Protein AF-V9LAC6-F1 (afdb_monomer)

Mean predicted aligned error: 18.13 Å

Organism: Callorhinchus milii (NCBI:txid7868)

pLDDT: mean 82.42, std 23.26, range [22.7, 98.56]

Secondary structure (DSSP, 8-state):
--TTS-SS---GGGEEEEEEETTEEEEEESSTTSPPEEEE-S-HHHHHHHHHHHHHHHHHHHHHTSPPPHHHHHHHHHHHHHHHHHHHHHHHHHHHHHHHHHHHHHHHHHHHHHHHHHHHHHHHHHHHHHHHHHHHHHHHHHHHHHHHHHHHHHHHHHHHHHHHHHHHHHHHHHHHHHHHHHHHHHHHHHHHHHHHHHHHHHHHHHHHHHHHHHHHHHHHHHHHHHHHHTTS------------------------------------S---------

Structure (mmCIF, N/CA/C/O backbone):
data_AF-V9LAC6-F1
#
_entry.id   AF-V9LAC6-F1
#
loop_
_atom_site.group_PDB
_atom_site.id
_atom_site.type_symbol
_atom_site.label_atom_id
_atom_site.label_alt_id
_atom_site.label_comp_id
_atom_site.label_asym_id
_atom_site.label_entity_id
_atom_site.label_seq_id
_atom_site.pdbx_PDB_ins_code
_atom_site.Cartn_x
_atom_site.Cartn_y
_atom_site.Cartn_z
_atom_site.occupancy
_atom_site.B_iso_or_equiv
_atom_site.auth_seq_id
_atom_site.auth_comp_id
_atom_site.auth_asym_id
_atom_site.auth_atom_id
_atom_site.pdbx_PDB_model_num
ATOM 1 N N . SER A 1 1 ? 17.918 30.229 -54.267 1.00 52.31 1 SER A N 1
ATOM 2 C CA . SER A 1 1 ? 16.818 29.351 -53.822 1.00 52.31 1 SER A CA 1
ATOM 3 C C . SER A 1 1 ? 16.357 28.484 -54.984 1.00 52.31 1 SER A C 1
ATOM 5 O O . SER A 1 1 ? 15.373 28.805 -55.633 1.00 52.31 1 SER A O 1
ATOM 7 N N . SER A 1 2 ? 17.123 27.444 -55.320 1.00 57.81 2 SER A N 1
ATOM 8 C CA . SER A 1 2 ? 16.827 26.534 -56.445 1.00 57.81 2 SER A CA 1
ATOM 9 C C . SER A 1 2 ? 17.692 25.257 -56.414 1.00 57.81 2 SER A C 1
ATOM 11 O O . SER A 1 2 ? 17.793 24.566 -57.420 1.00 57.81 2 SER A O 1
ATOM 13 N N . ASP A 1 3 ? 18.298 24.922 -55.265 1.00 62.94 3 ASP A N 1
ATOM 14 C CA . ASP A 1 3 ? 19.216 23.773 -55.109 1.00 62.94 3 ASP A CA 1
ATOM 15 C C . ASP A 1 3 ? 18.509 22.440 -54.801 1.00 62.94 3 ASP A C 1
ATOM 17 O O . ASP A 1 3 ? 19.157 21.405 -54.688 1.00 62.94 3 ASP A O 1
ATOM 21 N N . LEU A 1 4 ? 17.180 22.437 -54.653 1.00 81.19 4 LEU A N 1
ATOM 22 C CA . LEU A 1 4 ? 16.426 21.235 -54.271 1.00 81.19 4 LEU A CA 1
ATOM 23 C C . LEU A 1 4 ? 16.085 20.324 -55.459 1.00 81.19 4 LEU A C 1
ATOM 25 O O . LEU A 1 4 ? 15.787 19.150 -55.256 1.00 81.19 4 LEU A O 1
ATOM 29 N N . THR A 1 5 ? 16.130 20.835 -56.694 1.00 82.31 5 THR A N 1
ATOM 30 C CA . THR A 1 5 ? 15.807 20.051 -57.894 1.00 82.31 5 THR A CA 1
ATOM 31 C C . THR A 1 5 ? 16.929 20.179 -58.922 1.00 82.31 5 THR A C 1
ATOM 33 O O . THR A 1 5 ? 17.092 21.251 -59.515 1.00 82.31 5 THR A O 1
ATOM 36 N N . PRO A 1 6 ? 17.718 19.114 -59.155 1.00 88.38 6 PRO A N 1
ATOM 37 C CA . PRO A 1 6 ? 18.757 19.154 -60.171 1.00 88.38 6 PRO A CA 1
ATOM 38 C C . PRO A 1 6 ? 18.117 19.279 -61.557 1.00 88.38 6 PRO A C 1
ATOM 40 O O . PRO A 1 6 ? 17.214 18.525 -61.906 1.00 88.38 6 PRO A O 1
ATOM 43 N N . LYS A 1 7 ? 18.600 20.231 -62.362 1.00 86.50 7 LYS A N 1
ATOM 44 C CA . LYS A 1 7 ? 18.137 20.424 -63.749 1.00 86.50 7 LYS A CA 1
ATOM 45 C C . LYS A 1 7 ? 18.664 19.348 -64.703 1.00 86.50 7 LYS A C 1
ATOM 47 O O . LYS A 1 7 ? 18.038 19.070 -65.716 1.00 86.50 7 LYS A O 1
ATOM 52 N N . ILE A 1 8 ? 19.835 18.789 -64.395 1.00 87.06 8 ILE A N 1
ATOM 53 C CA . ILE A 1 8 ? 20.517 17.750 -65.171 1.00 87.06 8 ILE A CA 1
ATOM 54 C C . ILE A 1 8 ? 21.137 16.771 -64.168 1.00 87.06 8 ILE A C 1
ATOM 56 O O . ILE A 1 8 ? 21.767 17.200 -63.199 1.00 87.06 8 ILE A O 1
ATOM 60 N N . SER A 1 9 ? 20.966 15.468 -64.390 1.00 90.25 9 SER A N 1
ATOM 61 C CA . SER A 1 9 ? 21.517 14.406 -63.542 1.00 90.25 9 SER A CA 1
ATOM 6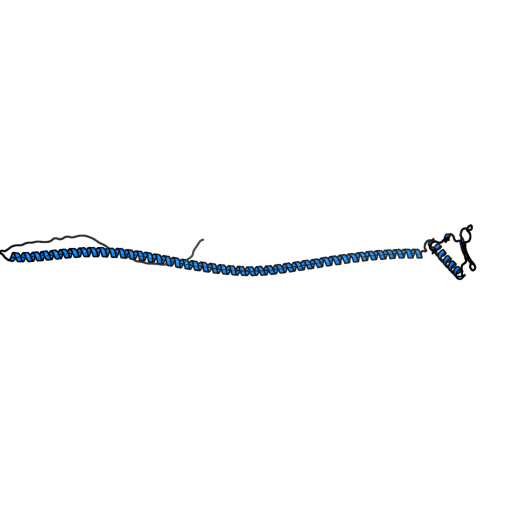2 C C . SER A 1 9 ? 22.109 13.289 -64.391 1.00 90.25 9 SER A C 1
ATOM 64 O O . SER A 1 9 ? 21.500 12.893 -65.380 1.00 90.25 9 SER A O 1
ATOM 66 N N . PHE A 1 10 ? 23.248 12.744 -63.965 1.00 91.62 10 PHE A N 1
ATOM 67 C CA . PHE A 1 10 ? 23.913 11.625 -64.633 1.00 91.62 10 PHE A CA 1
ATOM 68 C C . PHE A 1 10 ? 23.959 10.410 -63.694 1.00 91.62 10 PHE A C 1
ATOM 70 O O . PHE A 1 10 ? 24.706 10.432 -62.711 1.00 91.62 10 PHE A O 1
ATOM 77 N N . PRO A 1 11 ? 23.167 9.355 -63.950 1.00 93.88 11 PRO A N 1
ATOM 78 C CA . PRO A 1 11 ? 23.258 8.101 -63.213 1.00 93.88 11 PRO A CA 1
ATOM 79 C C . PRO A 1 11 ? 24.642 7.458 -63.366 1.00 93.88 11 PRO A C 1
ATOM 81 O O . PRO A 1 11 ? 25.204 7.410 -64.456 1.00 93.88 11 PRO A O 1
ATOM 84 N N . TRP A 1 12 ? 25.199 6.902 -62.285 1.00 95.25 12 TRP A N 1
ATOM 85 C CA . TRP A 1 12 ? 26.546 6.309 -62.308 1.00 95.25 12 TRP A CA 1
ATOM 86 C C . TRP A 1 12 ? 26.706 5.139 -63.291 1.00 95.25 12 TRP A C 1
ATOM 88 O O . TRP A 1 12 ? 27.815 4.890 -63.752 1.00 95.25 12 TRP A O 1
ATOM 98 N N . ASN A 1 13 ? 25.624 4.425 -63.613 1.00 93.25 13 ASN A N 1
ATOM 99 C CA . ASN A 1 13 ? 25.602 3.356 -64.617 1.00 93.25 13 ASN A CA 1
ATOM 100 C C . ASN A 1 13 ? 25.624 3.875 -66.067 1.00 93.25 13 ASN A C 1
ATOM 102 O O . ASN A 1 13 ? 25.848 3.087 -66.979 1.00 93.25 13 ASN A O 1
ATOM 106 N N . GLU A 1 14 ? 25.397 5.170 -66.283 1.00 93.88 14 GLU A N 1
ATOM 107 C CA . GLU A 1 14 ? 25.351 5.809 -67.605 1.00 93.88 14 GLU A CA 1
ATOM 108 C C . GLU A 1 14 ? 26.615 6.613 -67.918 1.00 93.88 14 GLU A C 1
ATOM 110 O O . GLU A 1 14 ? 26.719 7.210 -68.985 1.00 93.88 14 GLU A O 1
ATOM 115 N N . ILE A 1 15 ? 27.600 6.632 -67.019 1.00 94.88 15 ILE A N 1
ATOM 116 C CA . ILE A 1 15 ? 28.847 7.377 -67.193 1.00 94.88 15 ILE A CA 1
ATOM 117 C C . ILE A 1 15 ? 29.968 6.407 -67.571 1.00 94.88 15 ILE A C 1
ATOM 119 O O . ILE A 1 15 ? 30.250 5.452 -66.853 1.00 94.88 15 ILE A O 1
ATOM 123 N N . ARG A 1 16 ? 30.647 6.674 -68.691 1.00 94.56 16 ARG A N 1
ATOM 124 C CA . ARG A 1 16 ? 31.816 5.909 -69.152 1.00 94.56 16 ARG A CA 1
ATOM 125 C C . ARG A 1 16 ? 33.101 6.371 -68.492 1.00 94.56 16 ARG A C 1
ATOM 127 O O . ARG A 1 16 ? 33.935 5.555 -68.121 1.00 94.56 16 ARG A O 1
ATOM 134 N N . ASN A 1 17 ? 33.313 7.684 -68.476 1.00 94.94 17 ASN A N 1
ATOM 135 C CA . ASN A 1 17 ? 34.551 8.285 -68.006 1.00 94.94 17 ASN A CA 1
ATOM 136 C C . ASN A 1 17 ? 34.306 9.718 -67.533 1.00 94.94 17 ASN A C 1
ATOM 138 O O . ASN A 1 17 ? 33.507 10.443 -68.124 1.00 94.94 17 ASN A O 1
ATOM 142 N N . ILE A 1 18 ? 35.044 10.132 -66.510 1.00 96.06 18 ILE A N 1
ATOM 143 C CA . ILE A 1 18 ? 35.050 11.495 -65.994 1.00 96.06 18 ILE A CA 1
ATOM 144 C C . ILE A 1 18 ? 36.498 11.975 -65.971 1.00 96.06 18 ILE A C 1
ATOM 146 O O . ILE A 1 18 ? 37.375 11.304 -65.435 1.00 96.06 18 ILE A O 1
ATOM 150 N N . SER A 1 19 ? 36.755 13.137 -66.561 1.00 95.56 19 SER A N 1
ATOM 151 C CA . SER A 1 19 ? 38.104 13.693 -66.698 1.00 95.56 19 SER A CA 1
ATOM 152 C C . SER A 1 19 ? 38.062 15.215 -66.709 1.00 95.56 19 SER A C 1
ATOM 154 O O . SER A 1 19 ? 37.026 15.791 -67.024 1.00 95.56 19 SER A O 1
ATOM 156 N N . TYR A 1 20 ? 39.184 15.874 -66.442 1.00 95.81 20 TYR A N 1
ATOM 157 C CA . TYR A 1 20 ? 39.301 17.323 -66.595 1.00 95.81 20 TYR A CA 1
ATOM 158 C C . TYR A 1 20 ? 40.642 17.705 -67.223 1.00 95.81 20 TYR A C 1
ATOM 160 O O . TYR A 1 20 ? 41.617 16.963 -67.106 1.00 95.81 20 TYR A O 1
ATOM 168 N N . SER A 1 21 ? 40.682 18.869 -67.866 1.00 93.12 21 SER A N 1
ATOM 169 C CA . SER A 1 21 ? 41.884 19.496 -68.414 1.00 93.12 21 SER A CA 1
ATOM 170 C C . SER A 1 21 ? 41.854 20.983 -68.077 1.00 93.12 21 SER A C 1
ATOM 172 O O . SER A 1 21 ? 40.932 21.693 -68.473 1.00 93.12 21 SER A O 1
ATOM 174 N N .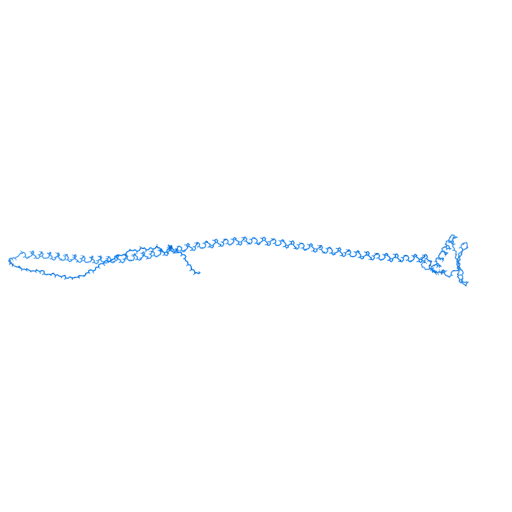 ASP A 1 22 ? 42.849 21.447 -67.319 1.00 89.06 22 ASP A N 1
ATOM 175 C CA . ASP A 1 22 ? 42.879 22.796 -66.742 1.00 89.06 22 ASP A CA 1
ATOM 176 C C . ASP A 1 22 ? 41.559 23.142 -66.008 1.00 89.06 22 ASP A C 1
ATOM 178 O O . ASP A 1 22 ? 41.223 22.520 -64.988 1.00 89.06 22 ASP A O 1
ATOM 182 N N . LYS A 1 23 ? 40.779 24.099 -66.522 1.00 90.94 23 LYS A N 1
ATOM 183 C CA . LYS A 1 23 ? 39.497 24.515 -65.938 1.00 90.94 23 LYS A CA 1
ATOM 184 C C . LYS A 1 23 ? 38.295 23.737 -66.471 1.00 90.94 23 LYS A C 1
ATOM 186 O O . LYS A 1 23 ? 37.271 23.736 -65.790 1.00 90.94 23 LYS A O 1
ATOM 191 N N . GLU A 1 24 ? 38.417 23.039 -67.598 1.00 93.50 24 GLU A N 1
ATOM 192 C CA . GLU A 1 24 ? 37.319 22.293 -68.224 1.00 93.50 24 GLU A CA 1
ATOM 193 C C . GLU A 1 24 ? 37.191 20.885 -67.627 1.00 93.50 24 GLU A C 1
ATOM 195 O O . GLU A 1 24 ? 38.147 20.111 -67.596 1.00 93.50 24 GLU A O 1
ATOM 200 N N . PHE A 1 25 ? 35.993 20.538 -67.170 1.00 95.69 25 PHE A N 1
ATOM 201 C CA . PHE A 1 25 ? 35.617 19.227 -66.654 1.00 95.69 25 PHE A CA 1
ATOM 202 C C . PHE A 1 25 ? 34.644 18.560 -67.627 1.00 95.69 25 PHE A C 1
ATOM 204 O O . PHE A 1 25 ? 33.708 19.195 -68.106 1.00 95.69 25 PHE A O 1
ATOM 211 N N . ALA A 1 26 ? 34.849 17.278 -67.913 1.00 95.56 26 ALA A N 1
ATOM 212 C CA . ALA A 1 26 ? 34.097 16.526 -68.906 1.00 95.56 26 ALA A CA 1
ATOM 213 C C . ALA A 1 26 ? 33.551 15.215 -68.322 1.00 95.56 26 ALA A C 1
ATOM 215 O O . ALA A 1 26 ? 34.298 14.408 -67.762 1.00 95.56 26 ALA A O 1
ATOM 216 N N . ILE A 1 27 ? 32.254 14.983 -68.519 1.00 96.50 27 ILE A N 1
ATOM 217 C CA . ILE A 1 27 ? 31.543 13.744 -68.196 1.00 96.50 27 ILE A CA 1
ATOM 218 C C . ILE A 1 27 ? 31.168 13.078 -69.519 1.00 96.50 27 ILE A C 1
ATOM 220 O O . ILE A 1 27 ? 30.356 13.591 -70.289 1.00 96.50 27 ILE A O 1
ATOM 224 N N . LYS A 1 28 ? 31.793 11.935 -69.800 1.00 95.25 28 LYS A N 1
ATOM 225 C CA . LYS A 1 28 ? 31.537 11.152 -71.010 1.00 95.25 28 LYS A CA 1
ATOM 226 C C . LYS A 1 28 ? 30.476 10.090 -70.709 1.00 95.25 28 LYS A C 1
ATOM 228 O O . LYS A 1 28 ? 30.741 9.229 -69.861 1.00 95.25 28 LYS A O 1
ATOM 233 N N . PRO A 1 29 ? 29.321 10.107 -71.389 1.00 94.56 29 PRO A N 1
ATOM 234 C CA . PRO A 1 29 ? 28.299 9.083 -71.217 1.00 94.56 29 PRO A CA 1
ATOM 235 C C . PRO A 1 29 ? 28.758 7.715 -71.743 1.00 94.56 29 PRO A C 1
ATOM 237 O O . PRO A 1 29 ? 29.716 7.585 -72.516 1.00 94.56 29 PRO A O 1
ATOM 240 N N . LEU A 1 30 ? 28.083 6.665 -71.280 1.00 93.25 30 LEU A N 1
ATOM 241 C CA . LEU A 1 30 ? 28.290 5.288 -71.708 1.00 93.25 30 LEU A CA 1
ATOM 242 C C . LEU A 1 30 ? 27.836 5.085 -73.146 1.00 93.25 30 LEU A C 1
ATOM 244 O O . LEU A 1 30 ? 28.570 4.461 -73.912 1.00 93.25 30 LEU A O 1
ATOM 248 N N . ASP A 1 31 ? 26.702 5.655 -73.544 1.00 92.38 31 ASP A N 1
ATOM 249 C CA . ASP A 1 31 ? 26.311 5.678 -74.949 1.00 92.38 31 ASP A CA 1
ATOM 250 C C . ASP A 1 31 ? 27.231 6.621 -75.740 1.00 92.38 31 ASP A C 1
ATOM 252 O O . ASP A 1 31 ? 27.418 7.781 -75.385 1.00 92.38 31 ASP A O 1
ATOM 256 N N . LYS A 1 32 ? 27.817 6.106 -76.826 1.00 88.62 32 LYS A N 1
ATOM 257 C CA . LYS A 1 32 ? 28.705 6.877 -77.707 1.00 88.62 32 LYS A CA 1
ATOM 258 C C . LYS A 1 32 ? 27.941 7.886 -78.569 1.00 88.62 32 LYS A C 1
ATOM 260 O O . LYS A 1 32 ? 28.579 8.766 -79.135 1.00 88.62 32 LYS A O 1
ATOM 265 N N . LYS A 1 33 ? 26.620 7.725 -78.712 1.00 90.75 33 LYS A N 1
ATOM 266 C CA . LYS A 1 33 ? 25.756 8.655 -79.454 1.00 90.75 33 LYS A CA 1
ATOM 267 C C . LYS A 1 33 ? 25.400 9.898 -78.638 1.00 90.75 33 LYS A C 1
ATOM 269 O O . LYS A 1 33 ? 25.063 10.919 -79.225 1.00 90.75 33 LYS A O 1
ATOM 274 N N . THR A 1 34 ? 25.483 9.814 -77.311 1.00 89.94 34 THR A N 1
ATOM 275 C CA . THR A 1 34 ? 25.181 10.928 -76.412 1.00 89.94 34 THR A CA 1
ATOM 276 C C . THR A 1 34 ? 26.370 11.882 -76.326 1.00 89.94 34 THR A C 1
ATOM 278 O O . THR A 1 34 ? 27.521 11.460 -76.187 1.00 89.94 34 THR A O 1
ATOM 281 N N . GLU A 1 35 ? 26.091 13.182 -76.398 1.00 91.06 35 GLU A N 1
ATOM 282 C CA . GLU A 1 35 ? 27.116 14.222 -76.347 1.00 91.06 35 GLU A CA 1
ATOM 283 C C . GLU A 1 35 ? 27.863 14.252 -75.004 1.00 91.06 35 GLU A C 1
ATOM 285 O O . GLU A 1 35 ? 27.323 13.941 -73.940 1.00 91.06 35 GLU A O 1
ATOM 290 N N . VAL A 1 36 ? 29.141 14.644 -75.052 1.00 93.00 36 VAL A N 1
ATOM 291 C CA . VAL A 1 36 ? 29.972 14.795 -73.851 1.00 93.00 36 VAL A CA 1
ATOM 292 C C . VAL A 1 36 ? 29.556 16.059 -73.111 1.00 93.00 36 VAL A C 1
ATOM 294 O O . VAL A 1 36 ? 29.701 17.162 -73.636 1.00 93.00 36 VAL A O 1
ATOM 297 N N . PHE A 1 37 ? 29.118 15.914 -71.862 1.00 94.44 37 PHE A N 1
ATOM 298 C CA . PHE A 1 37 ? 28.781 17.058 -71.025 1.00 94.44 37 PHE A CA 1
ATOM 299 C C . PHE A 1 37 ? 30.053 17.714 -70.489 1.00 94.44 37 PHE A C 1
ATOM 30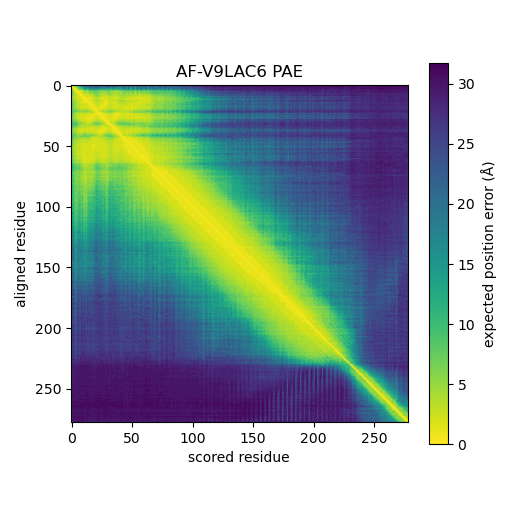1 O O . PHE A 1 37 ? 30.891 17.046 -69.876 1.00 94.44 37 PHE A O 1
ATOM 308 N N . LYS A 1 38 ? 30.198 19.022 -70.705 1.00 94.62 38 LYS A N 1
ATOM 309 C CA . LYS A 1 38 ? 31.367 19.799 -70.287 1.00 94.62 38 LYS A CA 1
ATOM 310 C C . LYS A 1 38 ? 30.952 21.007 -69.460 1.00 94.62 38 LYS A C 1
ATOM 312 O O . LYS A 1 38 ? 29.982 21.681 -69.792 1.00 94.62 38 LYS A O 1
ATOM 317 N N . PHE A 1 39 ? 31.710 21.307 -68.413 1.00 94.56 39 PHE A N 1
ATOM 318 C CA . PHE A 1 39 ? 31.546 22.526 -67.625 1.00 94.56 39 PHE A CA 1
ATOM 319 C C . PHE A 1 39 ? 32.899 23.045 -67.143 1.00 94.56 39 PHE A C 1
ATOM 321 O O . PHE A 1 39 ? 33.846 22.280 -66.988 1.00 94.56 39 PHE A O 1
ATOM 328 N N . ASN A 1 40 ? 32.989 24.347 -66.874 1.00 93.81 40 ASN A N 1
ATOM 329 C CA . ASN A 1 40 ? 34.214 24.965 -66.378 1.00 93.81 40 ASN A CA 1
ATOM 330 C C . ASN A 1 40 ? 34.128 25.217 -64.874 1.00 93.81 40 ASN A C 1
ATOM 332 O O . ASN A 1 40 ? 33.143 25.761 -64.379 1.00 93.81 40 ASN A O 1
ATOM 336 N N . SER A 1 41 ? 35.192 24.875 -64.155 1.00 90.88 41 SER A N 1
ATOM 337 C CA . SER A 1 41 ? 35.358 25.232 -62.747 1.00 90.88 41 SER A CA 1
ATOM 338 C C . SER A 1 41 ? 36.225 26.477 -62.592 1.00 90.88 41 SER A C 1
ATOM 340 O O . SER A 1 41 ? 37.108 26.763 -63.399 1.00 90.88 41 SER A O 1
ATOM 342 N N . SER A 1 42 ? 36.030 27.201 -61.490 1.00 88.88 42 SER A N 1
ATOM 343 C CA . SER A 1 42 ? 36.789 28.422 -61.192 1.00 88.88 42 SER A CA 1
ATOM 344 C C . SER A 1 42 ? 38.269 28.165 -60.873 1.00 88.88 42 SER A C 1
ATOM 346 O O . SER A 1 42 ? 39.112 29.029 -61.117 1.00 88.88 42 SER A O 1
ATOM 348 N N . LYS A 1 43 ? 38.602 26.990 -60.317 1.00 90.44 43 LYS A N 1
ATOM 349 C CA . LYS A 1 43 ? 39.957 26.619 -59.873 1.00 90.44 43 LYS A CA 1
ATOM 350 C C . LYS A 1 43 ? 40.255 25.147 -60.167 1.00 90.44 43 LYS A C 1
ATOM 352 O O . LYS A 1 43 ? 39.426 24.284 -59.889 1.00 90.44 43 LYS A O 1
ATOM 357 N N . LEU A 1 44 ? 41.491 24.843 -60.569 1.00 90.38 44 LEU A N 1
ATOM 358 C CA . LEU A 1 44 ? 41.972 23.472 -60.810 1.00 90.38 44 LEU A CA 1
ATOM 359 C C . LEU A 1 44 ? 41.789 22.539 -59.595 1.00 90.38 44 LEU A C 1
ATOM 361 O O . LEU A 1 44 ? 41.411 21.378 -59.736 1.00 90.38 44 LEU A O 1
ATOM 365 N N . ARG A 1 45 ? 41.999 23.057 -58.375 1.00 92.69 45 ARG A N 1
ATOM 366 C CA . ARG A 1 45 ? 41.814 22.295 -57.124 1.00 92.69 45 ARG A CA 1
ATOM 367 C C . ARG A 1 45 ? 40.384 21.767 -56.963 1.00 92.69 45 ARG A C 1
ATOM 369 O O . ARG A 1 45 ? 40.200 20.696 -56.394 1.00 92.69 45 ARG A O 1
ATOM 376 N N . VAL A 1 46 ? 39.390 22.502 -57.467 1.00 94.69 46 VAL A N 1
ATOM 377 C CA . VAL A 1 46 ? 37.979 22.094 -57.418 1.00 94.69 46 VAL A CA 1
ATOM 378 C C . VAL A 1 46 ? 37.742 20.915 -58.359 1.00 94.69 46 VAL A C 1
ATOM 380 O O . VAL A 1 46 ? 37.182 19.917 -57.924 1.00 94.69 46 VAL A O 1
ATOM 383 N N . ASN A 1 47 ? 38.268 20.961 -59.587 1.00 94.06 47 ASN A N 1
ATOM 384 C CA . ASN A 1 47 ? 38.202 19.834 -60.525 1.00 94.06 47 ASN A CA 1
ATOM 385 C C . ASN A 1 47 ? 38.836 18.560 -59.946 1.00 94.06 47 ASN A C 1
ATOM 387 O O . ASN A 1 47 ? 38.239 17.486 -60.014 1.00 94.06 47 ASN A O 1
ATOM 391 N N . LYS A 1 48 ? 40.001 18.684 -59.294 1.00 94.62 48 LYS A N 1
ATOM 392 C CA . LYS A 1 48 ? 40.645 17.554 -58.608 1.00 94.62 48 LYS A CA 1
ATOM 393 C C . LYS A 1 48 ? 39.749 16.957 -57.517 1.00 94.62 48 LYS A C 1
ATOM 395 O O . LYS A 1 48 ? 39.622 15.739 -57.445 1.00 94.62 48 LYS A O 1
ATOM 400 N N . LEU A 1 49 ? 39.116 17.794 -56.691 1.00 95.62 49 LEU A N 1
ATOM 401 C CA . LEU A 1 49 ? 38.207 17.342 -55.632 1.00 95.62 49 LEU A CA 1
ATOM 402 C C . LEU A 1 49 ? 36.952 16.663 -56.198 1.00 95.62 49 LEU A C 1
ATOM 404 O O . LEU A 1 49 ? 36.607 15.573 -55.746 1.00 95.62 49 LEU A O 1
ATOM 408 N N . ILE A 1 50 ? 36.302 17.274 -57.197 1.00 95.50 50 ILE A N 1
ATOM 409 C CA . ILE A 1 50 ? 35.120 16.704 -57.859 1.00 95.50 50 ILE A CA 1
ATOM 410 C C . ILE A 1 50 ? 35.464 15.323 -58.420 1.00 95.50 50 ILE A C 1
ATOM 412 O O . ILE A 1 50 ? 34.753 14.364 -58.139 1.00 95.50 50 ILE A O 1
ATOM 416 N N . LEU A 1 51 ? 36.592 15.188 -59.129 1.00 95.69 51 LEU A N 1
ATOM 417 C CA . LEU A 1 51 ? 37.017 13.903 -59.683 1.00 95.69 51 LEU A CA 1
ATOM 418 C C . LEU A 1 51 ? 37.227 12.838 -58.594 1.00 95.69 51 LEU A C 1
ATOM 420 O O . LEU A 1 51 ? 36.752 11.717 -58.750 1.00 95.69 51 LEU A O 1
ATOM 424 N N . GLN A 1 52 ? 37.897 13.172 -57.486 1.00 96.94 52 GLN A N 1
ATOM 425 C CA . GLN A 1 52 ? 38.114 12.228 -56.379 1.00 96.94 52 GLN A CA 1
ATOM 426 C C . GLN A 1 52 ? 36.797 11.764 -55.744 1.00 96.94 52 GLN A C 1
ATOM 428 O O . GLN A 1 52 ? 36.619 10.572 -55.492 1.00 96.94 52 GLN A O 1
ATOM 433 N N . LEU A 1 53 ? 35.845 12.681 -55.544 1.00 97.19 53 LEU A N 1
ATOM 434 C CA . LEU A 1 53 ? 34.510 12.332 -55.060 1.00 97.19 53 LEU A CA 1
ATOM 435 C C . LEU A 1 53 ? 33.762 11.455 -56.065 1.00 97.19 53 LEU A C 1
ATOM 437 O O . LEU A 1 53 ? 33.127 10.489 -55.648 1.00 97.19 53 LEU A O 1
ATOM 441 N N . CYS A 1 54 ? 33.845 11.746 -57.366 1.00 96.56 54 CYS A N 1
ATOM 442 C CA . CYS A 1 54 ? 33.231 10.920 -58.402 1.00 96.56 54 CYS A CA 1
ATOM 443 C C . CYS A 1 54 ? 33.801 9.498 -58.406 1.00 96.56 54 CYS A C 1
ATOM 445 O O . CYS A 1 54 ? 33.029 8.546 -58.452 1.00 96.56 54 CYS A O 1
ATOM 447 N N . ILE A 1 55 ? 35.125 9.346 -58.298 1.00 95.81 55 ILE A N 1
ATOM 448 C CA . ILE A 1 55 ? 35.786 8.034 -58.232 1.00 95.81 55 ILE A CA 1
ATOM 449 C C . ILE A 1 55 ? 35.318 7.260 -56.993 1.00 95.81 55 ILE A C 1
ATOM 451 O O . ILE A 1 55 ? 34.848 6.131 -57.123 1.00 95.81 55 ILE A O 1
ATOM 455 N N . GLY A 1 56 ? 35.384 7.868 -55.804 1.00 97.00 56 GLY A N 1
ATOM 456 C CA . GLY A 1 56 ? 34.982 7.207 -54.558 1.00 97.00 56 GLY A CA 1
ATOM 457 C C . GLY A 1 56 ? 33.493 6.844 -54.521 1.00 97.00 56 GLY A C 1
ATOM 458 O O . GLY A 1 56 ? 33.129 5.738 -54.122 1.00 97.00 56 GLY A O 1
ATOM 459 N N . ASN A 1 57 ? 32.618 7.741 -54.985 1.00 97.12 57 ASN A N 1
ATOM 460 C CA . ASN A 1 57 ? 31.181 7.467 -55.056 1.00 97.12 57 ASN A CA 1
ATOM 461 C C . ASN A 1 57 ? 30.847 6.403 -56.103 1.00 97.12 57 ASN A C 1
ATOM 463 O O . ASN A 1 57 ? 30.007 5.547 -55.827 1.00 97.12 57 ASN A O 1
ATOM 467 N N . HIS A 1 58 ? 31.493 6.427 -57.273 1.00 95.69 58 HIS A N 1
ATOM 468 C CA . HIS A 1 58 ? 31.299 5.399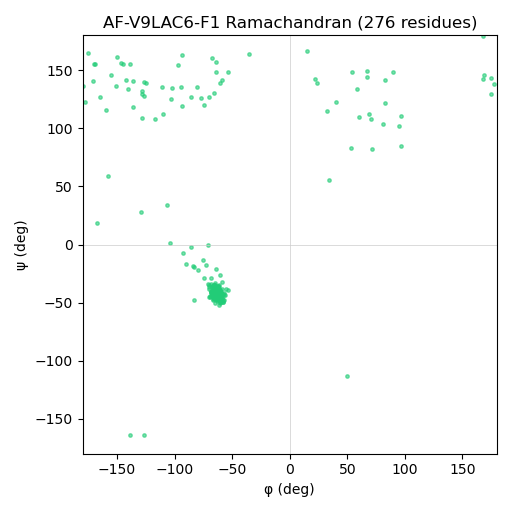 -58.291 1.00 95.69 58 HIS A CA 1
ATOM 469 C C . HIS A 1 58 ? 31.754 4.024 -57.784 1.00 95.69 58 HIS A C 1
ATOM 471 O O . HIS A 1 58 ? 31.016 3.054 -57.938 1.00 95.69 58 HIS A O 1
ATOM 477 N N . ASP A 1 59 ? 32.900 3.929 -57.102 1.00 95.50 59 ASP A N 1
ATOM 478 C CA . ASP A 1 59 ? 33.362 2.667 -56.508 1.00 95.50 59 ASP A CA 1
ATOM 479 C C . ASP A 1 59 ? 32.365 2.138 -55.460 1.00 95.50 59 ASP A C 1
ATOM 481 O O . ASP A 1 59 ? 31.919 0.993 -55.538 1.00 95.50 59 ASP A O 1
ATOM 485 N N . LEU A 1 60 ? 31.892 2.988 -54.539 1.00 95.94 60 LEU A N 1
ATOM 486 C CA . LEU A 1 60 ? 30.843 2.607 -53.582 1.00 95.94 60 LEU A CA 1
ATOM 487 C C . LEU A 1 60 ? 29.530 2.200 -54.269 1.00 95.94 60 LEU A C 1
ATOM 489 O O . LEU A 1 60 ? 28.884 1.241 -53.842 1.00 95.94 60 LEU A O 1
ATOM 493 N N . PHE A 1 61 ? 29.125 2.902 -55.330 1.00 95.75 61 PHE A N 1
ATOM 494 C CA . PHE A 1 61 ? 27.946 2.565 -56.128 1.00 95.75 61 PHE A CA 1
ATOM 495 C C . PHE A 1 61 ? 28.077 1.180 -56.770 1.00 95.75 61 PHE A C 1
ATOM 497 O O . PHE A 1 61 ? 27.128 0.392 -56.715 1.00 95.75 61 PHE A O 1
ATOM 504 N N . MET A 1 62 ? 29.250 0.868 -57.328 1.00 94.38 62 MET A N 1
ATOM 505 C CA . MET A 1 62 ? 29.538 -0.434 -57.925 1.00 94.38 62 MET A CA 1
ATOM 506 C C . MET A 1 62 ? 29.597 -1.536 -56.864 1.00 94.38 62 MET A C 1
ATOM 508 O O . MET A 1 62 ? 29.039 -2.609 -57.085 1.00 94.38 62 MET A O 1
ATOM 512 N N . ARG A 1 63 ? 30.178 -1.274 -55.684 1.00 94.81 63 ARG A N 1
ATOM 513 C CA . ARG A 1 63 ? 30.195 -2.225 -54.557 1.00 94.81 63 ARG A CA 1
ATOM 514 C C . ARG A 1 63 ? 28.789 -2.569 -54.061 1.00 94.81 63 ARG A C 1
ATOM 516 O O . ARG A 1 63 ? 28.491 -3.744 -53.910 1.00 94.81 63 ARG A O 1
ATOM 523 N N . ARG A 1 64 ? 27.899 -1.582 -53.885 1.00 95.50 64 ARG A N 1
ATOM 524 C CA . ARG A 1 64 ? 26.504 -1.800 -53.426 1.00 95.50 64 ARG A CA 1
ATOM 525 C C . ARG A 1 64 ? 25.643 -2.621 -54.393 1.00 95.50 64 ARG A C 1
ATOM 527 O O . ARG A 1 64 ? 24.599 -3.121 -53.992 1.00 95.50 64 ARG A O 1
ATOM 534 N N . ARG A 1 65 ? 26.030 -2.694 -55.670 1.00 94.56 65 ARG A N 1
ATOM 535 C CA . ARG A 1 65 ? 25.340 -3.469 -56.718 1.00 94.56 65 ARG A CA 1
ATOM 536 C C . ARG A 1 65 ? 25.898 -4.877 -56.895 1.00 94.56 65 ARG A C 1
ATOM 538 O O . ARG A 1 65 ? 25.338 -5.656 -57.659 1.00 94.56 65 ARG A O 1
ATOM 545 N N . ARG A 1 66 ? 27.005 -5.190 -56.226 1.00 92.44 66 ARG A N 1
ATOM 546 C CA . ARG A 1 66 ? 27.549 -6.542 -56.142 1.00 92.44 66 ARG A CA 1
ATOM 547 C C . ARG A 1 66 ? 27.020 -7.202 -54.877 1.00 92.44 66 ARG A C 1
ATOM 549 O O . ARG A 1 66 ? 26.517 -6.534 -53.977 1.00 92.44 66 ARG A O 1
ATOM 556 N N . VAL A 1 67 ? 27.131 -8.523 -54.828 1.00 93.88 67 VAL A N 1
ATOM 557 C CA . VAL A 1 67 ? 26.902 -9.256 -53.584 1.00 93.88 67 VAL A CA 1
ATOM 558 C C . VAL A 1 67 ? 27.893 -8.742 -52.537 1.00 93.88 67 VAL A C 1
ATOM 560 O O . VAL A 1 67 ? 29.039 -8.425 -52.870 1.00 93.88 67 VAL A O 1
ATOM 563 N N . ASP A 1 68 ? 27.427 -8.621 -51.294 1.00 94.31 68 ASP A N 1
ATOM 564 C CA . ASP A 1 68 ? 28.269 -8.220 -50.171 1.00 94.31 68 ASP A CA 1
ATOM 565 C C . ASP A 1 68 ? 29.507 -9.123 -50.074 1.00 94.31 68 ASP A C 1
ATOM 567 O O . ASP A 1 68 ? 29.458 -10.317 -50.381 1.00 94.31 68 ASP A O 1
ATOM 571 N N . SER A 1 69 ? 30.623 -8.568 -49.601 1.00 94.56 69 SER A N 1
ATOM 572 C CA . SER A 1 69 ? 31.756 -9.402 -49.211 1.00 94.56 69 SER A CA 1
ATOM 573 C C . SER A 1 69 ? 31.370 -10.296 -48.030 1.00 94.56 69 SER A C 1
ATOM 575 O O . SER A 1 69 ? 30.477 -9.967 -47.243 1.00 94.56 69 SER A O 1
ATOM 577 N N . LEU A 1 70 ? 32.090 -11.408 -47.869 1.00 96.12 70 LEU A N 1
ATOM 578 C CA . LEU A 1 70 ? 31.893 -12.317 -46.741 1.00 96.12 70 LEU A CA 1
ATOM 579 C C . LEU A 1 70 ? 31.979 -11.583 -45.389 1.00 96.12 70 LEU A C 1
ATOM 581 O O . LEU A 1 70 ? 31.165 -11.831 -44.506 1.00 96.12 70 LEU A O 1
ATOM 585 N N . GLU A 1 71 ? 32.904 -10.630 -45.259 1.00 96.62 71 GLU A N 1
ATOM 586 C CA . GLU A 1 71 ? 33.059 -9.790 -44.066 1.00 96.62 71 GLU A CA 1
ATOM 587 C C . GLU A 1 71 ? 31.807 -8.942 -43.788 1.00 96.62 71 GLU A C 1
ATOM 589 O O . GLU A 1 71 ? 31.274 -8.966 -42.680 1.00 96.62 71 GLU A O 1
ATOM 594 N N . VAL A 1 72 ? 31.257 -8.254 -44.798 1.00 96.88 72 VAL A N 1
ATOM 595 C CA . VAL A 1 72 ? 30.027 -7.458 -44.634 1.00 96.88 72 VAL A CA 1
ATOM 596 C C . VAL A 1 72 ? 28.832 -8.356 -44.301 1.00 96.88 72 VAL A C 1
ATOM 598 O O . VAL A 1 72 ? 27.990 -7.983 -43.480 1.00 96.88 72 VAL A O 1
ATOM 601 N N . GLN A 1 73 ? 28.755 -9.553 -44.887 1.00 97.12 73 GLN A N 1
ATOM 602 C CA . GLN A 1 73 ? 27.722 -10.532 -44.552 1.00 97.12 73 GLN A CA 1
ATOM 603 C C . GLN A 1 73 ? 27.840 -11.009 -43.095 1.00 97.12 73 GLN A C 1
ATOM 605 O O . GLN A 1 73 ? 26.825 -11.070 -42.397 1.00 97.12 73 GLN A O 1
ATOM 610 N N . GLN A 1 74 ? 29.055 -11.285 -42.614 1.00 98.12 74 GLN A N 1
ATOM 611 C CA . GLN A 1 74 ? 29.320 -11.649 -41.218 1.00 98.12 74 GLN A CA 1
ATOM 612 C C . GLN A 1 74 ? 28.946 -10.513 -40.264 1.00 98.12 74 GLN A C 1
ATOM 614 O O . GLN A 1 74 ? 28.183 -10.742 -39.328 1.00 98.12 74 GLN A O 1
ATOM 619 N N . MET A 1 75 ? 29.364 -9.276 -40.552 1.00 98.06 75 MET A N 1
ATOM 620 C CA . MET A 1 75 ? 28.983 -8.100 -39.761 1.00 98.06 75 MET A CA 1
ATOM 621 C C . MET A 1 75 ? 27.460 -7.927 -39.698 1.00 98.06 75 MET A C 1
ATOM 623 O O . MET A 1 75 ? 26.904 -7.668 -38.631 1.00 98.06 75 MET A O 1
ATOM 627 N N . LYS A 1 76 ? 26.752 -8.111 -40.824 1.00 97.88 76 LYS A N 1
ATOM 628 C CA . LYS A 1 76 ? 25.280 -8.066 -40.861 1.00 97.88 76 LYS A CA 1
ATOM 629 C C . LYS A 1 76 ? 24.648 -9.190 -40.043 1.00 97.88 76 LYS A C 1
ATOM 631 O O . LYS A 1 76 ? 23.623 -8.949 -39.408 1.00 97.88 76 LYS A O 1
ATOM 636 N N . SER A 1 77 ? 25.210 -10.397 -40.078 1.00 97.94 77 SER A N 1
ATOM 637 C CA . SER A 1 77 ? 24.731 -11.532 -39.282 1.00 97.94 77 SER A CA 1
ATOM 638 C C . SER A 1 77 ? 24.903 -11.262 -37.789 1.00 97.94 77 SER A C 1
ATOM 640 O O . SER A 1 77 ? 23.931 -11.328 -37.039 1.00 97.94 77 SER A O 1
ATOM 642 N N . GLN A 1 78 ? 26.101 -10.840 -37.381 1.00 97.94 78 GLN A N 1
ATOM 643 C CA . GLN A 1 78 ? 26.420 -10.498 -35.998 1.00 97.94 78 GLN A CA 1
ATOM 644 C C . GLN A 1 78 ? 25.538 -9.353 -35.482 1.00 97.94 78 GLN A C 1
ATOM 646 O O . GLN A 1 78 ? 24.970 -9.450 -34.399 1.00 97.94 78 GLN A O 1
ATOM 651 N N . ALA A 1 79 ? 25.325 -8.301 -36.281 1.00 98.31 79 ALA A N 1
ATOM 652 C CA . ALA A 1 79 ? 24.444 -7.196 -35.903 1.00 98.31 79 ALA A CA 1
ATOM 653 C C . ALA A 1 79 ? 22.983 -7.641 -35.696 1.00 98.31 79 ALA A C 1
ATOM 655 O O . ALA A 1 79 ? 22.296 -7.123 -34.811 1.00 98.31 79 ALA A O 1
ATOM 656 N N . ARG A 1 80 ? 22.487 -8.600 -36.495 1.00 98.12 80 ARG A N 1
ATOM 657 C CA . ARG A 1 80 ? 21.144 -9.177 -36.306 1.00 98.12 80 ARG A CA 1
ATOM 658 C C . ARG A 1 80 ? 21.071 -10.016 -35.036 1.00 98.12 80 ARG A C 1
ATOM 660 O O . ARG A 1 80 ? 20.118 -9.853 -34.277 1.00 98.12 80 ARG A O 1
ATOM 667 N N . GLU A 1 81 ? 22.063 -10.868 -34.798 1.00 97.88 81 GLU A N 1
ATOM 668 C CA . GLU A 1 81 ? 22.132 -11.721 -33.610 1.00 97.88 81 GLU A CA 1
ATOM 669 C C . GLU A 1 81 ? 22.222 -10.890 -32.325 1.00 97.88 81 GLU A C 1
ATOM 671 O O . GLU A 1 81 ? 21.435 -11.091 -31.401 1.00 97.88 81 GLU A O 1
ATOM 676 N N . GLU A 1 82 ? 23.088 -9.875 -32.284 1.00 98.00 82 GLU A N 1
ATOM 677 C CA . GLU A 1 82 ? 23.185 -8.979 -31.132 1.00 98.00 82 GLU A CA 1
ATOM 678 C C . GLU A 1 82 ? 21.892 -8.202 -30.884 1.00 98.00 82 GLU A C 1
ATOM 680 O O . GLU A 1 82 ? 21.497 -8.005 -29.730 1.00 98.00 82 GLU A O 1
ATOM 685 N N . LYS A 1 83 ? 21.212 -7.759 -31.950 1.00 98.25 83 LYS A N 1
ATOM 686 C CA . LYS A 1 83 ? 19.914 -7.088 -31.831 1.00 98.25 83 LYS A CA 1
ATOM 687 C C . LYS A 1 83 ? 18.861 -8.032 -31.250 1.00 98.25 83 LYS A C 1
ATOM 689 O O . LYS A 1 83 ? 18.144 -7.623 -30.339 1.00 98.25 83 LYS A O 1
ATOM 694 N N . ALA A 1 84 ? 18.793 -9.273 -31.731 1.00 98.19 84 ALA A N 1
ATOM 695 C CA . ALA A 1 84 ? 17.875 -10.285 -31.215 1.00 98.19 84 ALA A CA 1
ATOM 696 C C . ALA A 1 84 ? 18.177 -10.624 -29.745 1.00 98.19 84 ALA A C 1
ATOM 698 O O . ALA A 1 84 ? 17.268 -10.627 -28.915 1.00 98.19 84 ALA A O 1
ATOM 699 N N . ARG A 1 85 ? 19.458 -10.797 -29.391 1.00 98.19 85 ARG A N 1
ATOM 700 C CA . ARG A 1 85 ? 19.904 -11.036 -28.010 1.00 98.19 85 ARG A CA 1
ATOM 701 C C . ARG A 1 85 ? 19.476 -9.904 -27.074 1.00 98.19 85 ARG A C 1
ATOM 703 O O . ARG A 1 85 ? 18.858 -10.164 -26.047 1.00 98.19 85 ARG A O 1
ATOM 710 N N . LYS A 1 86 ? 19.734 -8.647 -27.457 1.00 98.38 86 LYS A N 1
ATOM 711 C CA . LYS A 1 86 ? 19.331 -7.460 -26.679 1.00 98.38 86 LYS A CA 1
ATOM 712 C C . LYS A 1 86 ? 17.812 -7.340 -26.543 1.00 98.38 86 LYS A C 1
ATOM 714 O O . LYS A 1 86 ? 17.329 -6.886 -25.510 1.00 98.38 86 LYS A O 1
ATOM 719 N N . GLN A 1 87 ? 17.046 -7.716 -27.568 1.00 98.00 87 GLN A N 1
ATOM 720 C CA . GLN A 1 87 ? 15.583 -7.724 -27.490 1.00 98.00 87 GLN A CA 1
ATOM 721 C C . GLN A 1 87 ? 15.081 -8.770 -26.494 1.00 98.00 87 GLN A C 1
ATOM 723 O O . GLN A 1 87 ? 14.256 -8.439 -25.646 1.00 98.00 87 GLN A O 1
ATOM 728 N N . LEU A 1 88 ? 15.607 -9.996 -26.546 1.00 98.00 88 LEU A N 1
ATOM 729 C CA . LEU A 1 88 ? 15.235 -11.053 -25.607 1.00 98.00 88 LEU A CA 1
ATOM 730 C C . LEU A 1 88 ? 15.570 -10.672 -24.160 1.00 98.00 88 LEU A C 1
ATOM 732 O O . LEU A 1 88 ? 14.737 -10.830 -23.270 1.00 98.00 88 LEU A O 1
ATOM 736 N N . GLU A 1 89 ? 16.761 -10.121 -23.932 1.00 97.88 89 GLU A N 1
ATOM 737 C CA . GLU A 1 89 ? 17.188 -9.635 -22.619 1.00 97.88 89 GLU A CA 1
ATOM 738 C C . GLU A 1 89 ? 16.257 -8.534 -22.093 1.00 97.88 89 GLU A C 1
ATOM 740 O O . GLU A 1 89 ? 15.770 -8.622 -20.967 1.00 97.88 89 GLU A O 1
ATOM 745 N N . ARG A 1 90 ? 15.915 -7.544 -22.930 1.00 98.31 90 ARG A N 1
ATOM 746 C CA . ARG A 1 90 ? 14.943 -6.499 -22.573 1.00 98.31 90 ARG A CA 1
ATOM 747 C C . ARG A 1 90 ? 13.571 -7.071 -22.236 1.00 98.31 90 ARG A C 1
ATOM 749 O O . ARG A 1 90 ? 12.971 -6.641 -21.255 1.00 98.31 90 ARG A O 1
ATOM 756 N N . HIS A 1 91 ? 13.075 -8.030 -23.017 1.00 98.19 91 HIS A N 1
ATOM 757 C CA . HIS A 1 91 ? 11.797 -8.683 -22.732 1.00 98.19 91 HIS A CA 1
ATOM 758 C C . HIS A 1 91 ? 11.830 -9.442 -21.401 1.00 98.19 91 HIS A C 1
ATOM 760 O O . HIS A 1 91 ? 10.888 -9.327 -20.616 1.00 98.19 91 HIS A O 1
ATOM 766 N N . ARG A 1 92 ? 12.920 -10.164 -21.111 1.00 98.31 92 ARG A N 1
ATOM 767 C CA . ARG A 1 92 ? 13.111 -10.859 -19.833 1.00 98.31 92 ARG A CA 1
ATOM 768 C C . ARG A 1 92 ? 13.114 -9.880 -18.658 1.00 98.31 92 ARG A C 1
ATOM 770 O O . ARG A 1 92 ? 12.350 -10.080 -17.719 1.00 98.31 92 ARG A O 1
ATOM 777 N N . LEU A 1 93 ? 13.909 -8.813 -18.742 1.00 98.19 93 LEU A N 1
ATOM 778 C CA . LEU A 1 93 ? 13.996 -7.785 -17.701 1.00 98.19 93 LEU A CA 1
ATOM 779 C C . LEU A 1 93 ? 12.658 -7.072 -17.483 1.00 98.19 93 LEU A C 1
ATOM 781 O O . LEU A 1 93 ? 12.259 -6.846 -16.347 1.00 98.19 93 LEU A O 1
ATOM 785 N N . CYS A 1 94 ? 11.934 -6.751 -18.558 1.00 98.06 94 CYS A N 1
ATOM 786 C CA . CYS A 1 94 ? 10.617 -6.127 -18.451 1.00 98.06 94 CYS A CA 1
ATOM 787 C C . CYS A 1 94 ? 9.615 -7.038 -17.732 1.00 98.06 94 CYS A C 1
ATOM 789 O O . CYS A 1 94 ? 8.855 -6.566 -16.891 1.00 98.06 94 CYS A O 1
ATOM 791 N N . ARG A 1 95 ? 9.628 -8.344 -18.031 1.00 98.31 95 ARG A N 1
ATOM 792 C CA . ARG A 1 95 ? 8.761 -9.322 -17.364 1.00 98.31 95 ARG A CA 1
ATOM 793 C C . ARG A 1 95 ? 9.109 -9.470 -15.885 1.00 98.31 95 ARG A C 1
ATOM 795 O O . ARG A 1 95 ? 8.209 -9.531 -15.058 1.00 98.31 95 ARG A O 1
ATOM 802 N N . GLU A 1 96 ? 10.395 -9.522 -15.555 1.00 98.00 96 GLU A N 1
ATOM 803 C CA . GLU A 1 96 ? 10.860 -9.605 -14.169 1.00 98.00 96 GLU A CA 1
ATOM 804 C C . GLU A 1 96 ? 10.487 -8.350 -13.369 1.00 98.00 96 GLU A C 1
ATOM 806 O O . GLU A 1 96 ? 9.954 -8.463 -12.268 1.00 98.00 96 GLU A O 1
ATOM 811 N N . LYS A 1 97 ? 10.673 -7.160 -13.954 1.00 98.38 97 LYS A N 1
ATOM 812 C CA . LYS A 1 97 ? 10.251 -5.888 -13.353 1.00 98.38 97 LYS A CA 1
ATOM 813 C C . LYS A 1 97 ? 8.745 -5.859 -13.101 1.00 98.38 97 LYS A C 1
ATOM 815 O O . LYS A 1 97 ? 8.337 -5.501 -12.006 1.00 98.38 97 LYS A O 1
ATOM 820 N N . GLN A 1 98 ? 7.939 -6.286 -14.074 1.00 98.38 98 GLN A N 1
ATOM 821 C CA . GLN A 1 98 ? 6.486 -6.351 -13.916 1.00 98.38 98 GLN A CA 1
ATOM 822 C C . GLN A 1 98 ? 6.082 -7.293 -12.776 1.00 98.38 98 GLN A C 1
ATOM 824 O O . GLN A 1 98 ? 5.310 -6.900 -11.912 1.00 98.38 98 GLN A O 1
ATOM 829 N N . LEU A 1 99 ? 6.646 -8.507 -12.734 1.00 98.50 99 LEU A N 1
ATOM 830 C CA . LEU A 1 99 ? 6.373 -9.468 -11.659 1.00 98.50 99 LEU A CA 1
ATOM 831 C C . LEU A 1 99 ? 6.750 -8.909 -10.285 1.00 98.50 99 LEU A C 1
ATOM 833 O O . LEU A 1 99 ? 6.035 -9.135 -9.312 1.00 98.50 99 LEU A O 1
ATOM 837 N N . ARG A 1 100 ? 7.861 -8.171 -10.205 1.00 98.38 100 ARG A N 1
ATOM 838 C CA . ARG A 1 100 ? 8.287 -7.513 -8.972 1.00 98.38 100 ARG A CA 1
ATOM 839 C C . ARG A 1 100 ? 7.324 -6.402 -8.556 1.00 98.38 100 ARG A C 1
ATOM 841 O O . ARG A 1 100 ? 6.923 -6.374 -7.402 1.00 98.38 100 ARG A O 1
ATOM 848 N N . GLU A 1 101 ? 6.933 -5.530 -9.481 1.00 98.44 101 GLU A N 1
ATOM 849 C CA . GLU A 1 101 ? 5.971 -4.459 -9.200 1.00 98.44 101 GLU A CA 1
ATOM 850 C C . GLU A 1 101 ? 4.606 -5.019 -8.774 1.00 98.44 101 GLU A C 1
ATOM 852 O O . GLU A 1 101 ? 3.983 -4.491 -7.858 1.00 98.44 101 GLU A O 1
ATOM 857 N N . ASP A 1 102 ? 4.142 -6.105 -9.397 1.00 98.44 102 ASP A N 1
ATOM 858 C CA . ASP A 1 102 ? 2.890 -6.767 -9.020 1.00 98.44 102 ASP A CA 1
ATOM 859 C C . ASP A 1 102 ? 2.986 -7.399 -7.618 1.00 98.44 102 ASP A C 1
ATOM 861 O O . ASP A 1 102 ? 2.043 -7.296 -6.832 1.00 98.44 102 ASP A O 1
ATOM 865 N N . ALA A 1 103 ? 4.131 -7.998 -7.273 1.00 98.38 103 ALA A N 1
ATOM 866 C CA . ALA A 1 103 ? 4.383 -8.534 -5.936 1.00 98.38 103 ALA A CA 1
ATOM 867 C C . ALA A 1 103 ? 4.467 -7.431 -4.864 1.00 98.38 103 ALA A C 1
ATOM 869 O O . ALA A 1 103 ? 3.917 -7.601 -3.777 1.00 98.38 103 ALA A O 1
ATOM 870 N N . GLU A 1 104 ? 5.111 -6.300 -5.166 1.00 98.38 104 GLU A N 1
ATOM 871 C CA . GLU A 1 104 ? 5.180 -5.136 -4.271 1.00 98.38 104 GLU A CA 1
ATOM 872 C C . GLU A 1 104 ? 3.778 -4.547 -4.034 1.00 98.38 104 GLU A C 1
ATOM 874 O O . GLU A 1 104 ? 3.387 -4.360 -2.883 1.00 98.38 104 GLU A O 1
ATOM 879 N N . ARG A 1 105 ? 2.957 -4.388 -5.084 1.00 98.56 105 ARG A N 1
ATOM 880 C CA . ARG A 1 105 ? 1.556 -3.946 -4.930 1.00 98.56 105 ARG A CA 1
ATOM 881 C C . ARG A 1 105 ? 0.724 -4.912 -4.086 1.00 98.56 105 ARG A C 1
ATOM 883 O O . ARG A 1 105 ? 0.016 -4.471 -3.186 1.00 98.56 105 ARG A O 1
ATOM 890 N N . ALA A 1 106 ? 0.827 -6.218 -4.337 1.00 98.44 106 ALA A N 1
ATOM 891 C CA . ALA A 1 106 ? 0.106 -7.222 -3.554 1.00 98.44 106 ALA A CA 1
ATOM 892 C C . ALA A 1 106 ? 0.526 -7.206 -2.074 1.00 98.44 106 ALA A C 1
ATOM 894 O O . ALA A 1 106 ? -0.310 -7.363 -1.184 1.00 98.44 106 ALA A O 1
ATOM 895 N N . ARG A 1 107 ? 1.817 -6.985 -1.802 1.00 98.56 107 ARG A N 1
ATOM 896 C CA . ARG A 1 107 ? 2.341 -6.838 -0.444 1.00 98.56 107 ARG A CA 1
ATOM 897 C C . ARG A 1 107 ? 1.767 -5.600 0.248 1.00 98.56 107 ARG A C 1
ATOM 899 O O . ARG A 1 107 ? 1.351 -5.708 1.399 1.00 98.56 107 ARG A O 1
ATOM 906 N N . ASP A 1 108 ? 1.708 -4.462 -0.437 1.00 98.50 108 ASP A N 1
ATOM 907 C CA . ASP A 1 108 ? 1.161 -3.218 0.120 1.00 98.50 108 ASP A CA 1
ATOM 908 C C . ASP A 1 108 ? -0.353 -3.316 0.370 1.00 98.50 108 ASP A C 1
ATOM 910 O O . ASP A 1 108 ? -0.864 -2.803 1.366 1.00 98.50 108 ASP A O 1
ATOM 914 N N . ASP A 1 109 ? -1.088 -4.018 -0.494 1.00 98.56 109 ASP A N 1
ATOM 915 C CA . ASP A 1 109 ? -2.512 -4.308 -0.291 1.00 98.56 109 ASP A CA 1
ATOM 916 C C . ASP A 1 109 ? -2.750 -5.184 0.945 1.00 98.56 109 ASP A C 1
ATOM 918 O O . ASP A 1 109 ? -3.646 -4.903 1.746 1.00 98.56 109 ASP A O 1
ATOM 922 N N . LEU A 1 110 ? -1.928 -6.223 1.128 1.00 98.56 110 LEU A N 1
ATOM 923 C CA . LEU A 1 110 ? -1.996 -7.085 2.307 1.00 98.56 110 LEU A CA 1
ATOM 924 C C . LEU A 1 110 ? -1.630 -6.334 3.589 1.00 98.56 110 LEU A C 1
ATOM 926 O O . LEU A 1 110 ? -2.320 -6.504 4.591 1.00 98.56 110 LEU A O 1
ATOM 930 N N . GLU A 1 111 ? -0.600 -5.485 3.568 1.00 98.44 111 GLU A N 1
ATOM 931 C CA . GLU A 1 111 ? -0.232 -4.668 4.729 1.00 98.44 111 GLU A CA 1
ATOM 932 C C . GLU A 1 111 ? -1.362 -3.714 5.125 1.00 98.44 111 GLU A C 1
ATOM 934 O O . GLU A 1 111 ? -1.727 -3.650 6.299 1.00 98.44 111 GLU A O 1
ATOM 939 N N . ARG A 1 112 ? -1.974 -3.024 4.155 1.00 98.56 112 ARG A N 1
ATOM 940 C CA . ARG A 1 112 ? -3.120 -2.142 4.424 1.00 98.56 112 ARG A CA 1
ATOM 941 C C . ARG A 1 112 ? -4.279 -2.892 5.064 1.00 98.56 112 ARG A C 1
ATOM 943 O O . ARG A 1 112 ? -4.887 -2.389 6.004 1.00 98.56 112 ARG A O 1
ATOM 950 N N . ARG A 1 113 ? -4.579 -4.095 4.574 1.00 98.44 113 ARG A N 1
ATOM 951 C CA . ARG A 1 113 ? -5.666 -4.906 5.124 1.00 98.44 113 ARG A CA 1
ATOM 952 C C . ARG A 1 113 ? -5.345 -5.460 6.508 1.00 98.44 113 ARG A C 1
ATOM 954 O O . ARG A 1 113 ? -6.244 -5.559 7.335 1.00 98.44 113 ARG A O 1
ATOM 961 N N . LEU A 1 114 ? -4.082 -5.792 6.767 1.00 98.50 114 LEU A N 1
ATOM 962 C CA . LEU A 1 114 ? -3.624 -6.200 8.092 1.00 98.50 114 LEU A CA 1
ATOM 963 C C . LEU A 1 114 ? -3.819 -5.058 9.092 1.00 98.50 114 LEU A C 1
ATOM 965 O O . LEU A 1 114 ? -4.403 -5.289 10.146 1.00 98.50 114 LEU A O 1
ATOM 969 N N . LEU A 1 115 ? -3.418 -3.835 8.733 1.00 98.50 115 LEU A N 1
ATOM 970 C CA . LEU A 1 115 ? -3.598 -2.664 9.591 1.00 98.50 115 LEU A CA 1
ATOM 971 C C . LEU A 1 115 ? -5.083 -2.401 9.892 1.00 98.50 115 LEU A C 1
ATOM 973 O O . LEU A 1 115 ? -5.445 -2.231 11.047 1.00 98.50 115 LEU A O 1
ATOM 977 N N . GLN A 1 116 ? -5.955 -2.474 8.881 1.00 98.44 116 GLN A N 1
ATOM 978 C CA . GLN A 1 116 ? -7.406 -2.337 9.076 1.00 98.44 116 GLN A CA 1
ATOM 979 C C . GLN A 1 116 ? -7.968 -3.376 10.052 1.00 98.44 116 GLN A C 1
ATOM 981 O O . GLN A 1 116 ? -8.700 -3.025 10.970 1.00 98.44 116 GLN A O 1
ATOM 986 N N . LEU A 1 117 ? -7.602 -4.649 9.882 1.00 98.50 117 LEU A N 1
ATOM 987 C CA . LEU A 1 117 ? -8.047 -5.714 10.784 1.00 98.50 117 LEU A CA 1
ATOM 988 C C . LEU A 1 117 ? -7.494 -5.538 12.202 1.00 98.50 117 LEU A C 1
ATOM 990 O O . LEU A 1 117 ? -8.163 -5.894 13.169 1.00 98.50 117 LEU A O 1
ATOM 994 N N . GLN A 1 118 ? -6.280 -5.003 12.335 1.00 98.56 118 GLN A N 1
ATOM 995 C CA . GLN A 1 118 ? -5.689 -4.698 13.631 1.00 98.56 118 GLN A CA 1
ATOM 996 C C . GLN A 1 118 ? -6.453 -3.573 14.340 1.00 98.56 118 GLN A C 1
ATOM 998 O O . GLN A 1 118 ? -6.782 -3.730 15.515 1.00 98.56 118 GLN A O 1
ATOM 1003 N N . ASP A 1 119 ? -6.785 -2.494 13.631 1.00 98.50 119 ASP A N 1
ATOM 1004 C CA . ASP A 1 119 ? -7.572 -1.379 14.167 1.00 98.50 119 ASP A CA 1
ATOM 1005 C C . ASP A 1 119 ? -8.989 -1.837 14.560 1.00 98.50 119 ASP A C 1
ATOM 1007 O O . ASP A 1 119 ? -9.477 -1.522 15.647 1.00 98.50 119 ASP A O 1
ATOM 1011 N N . GLU A 1 120 ? -9.639 -2.649 13.718 1.00 98.44 120 GLU A N 1
ATOM 1012 C CA . GLU A 1 120 ? -10.943 -3.254 14.017 1.00 98.44 120 GLU A CA 1
ATOM 1013 C C . GLU A 1 120 ? -10.884 -4.144 15.268 1.00 98.44 120 GLU A C 1
ATOM 1015 O O . GLU A 1 120 ? -11.756 -4.056 16.136 1.00 98.44 120 GLU A O 1
ATOM 1020 N N . ALA A 1 121 ? -9.842 -4.971 15.400 1.00 98.44 121 ALA A N 1
ATOM 1021 C CA . ALA A 1 121 ? -9.643 -5.814 16.574 1.00 98.44 121 ALA A CA 1
ATOM 1022 C C . ALA A 1 121 ? -9.383 -4.989 17.845 1.00 98.44 121 ALA A C 1
ATOM 1024 O O . ALA A 1 121 ? -9.873 -5.345 18.917 1.00 98.44 121 ALA A O 1
ATOM 1025 N N . GLN A 1 122 ? -8.644 -3.880 17.743 1.00 98.50 122 GLN A N 1
ATOM 1026 C CA . GLN A 1 122 ? -8.431 -2.961 18.864 1.00 98.50 122 GLN A CA 1
ATOM 1027 C C . GLN A 1 122 ? -9.744 -2.321 19.319 1.00 98.50 122 GLN A C 1
ATOM 1029 O O . GLN A 1 122 ? -10.070 -2.389 20.502 1.00 98.50 122 GLN A O 1
ATOM 1034 N N . LEU A 1 123 ? -10.537 -1.786 18.387 1.00 98.56 123 LEU A N 1
ATOM 1035 C CA . LEU A 1 123 ? -11.848 -1.206 18.690 1.00 98.56 123 LEU A CA 1
ATOM 1036 C C . LEU A 1 123 ? -12.800 -2.229 19.323 1.00 98.56 123 LEU A C 1
ATOM 1038 O O . LEU A 1 123 ? -13.500 -1.906 20.284 1.00 98.56 123 LEU A O 1
ATOM 1042 N N . ALA A 1 124 ? -12.812 -3.464 18.815 1.00 98.38 124 ALA A N 1
ATOM 1043 C CA . ALA A 1 124 ? -13.615 -4.544 19.376 1.00 98.38 124 ALA A CA 1
ATOM 1044 C C . ALA A 1 124 ? -13.184 -4.897 20.809 1.00 98.38 124 ALA A C 1
ATOM 1046 O O . ALA A 1 124 ? -14.039 -5.033 21.683 1.00 98.38 124 ALA A O 1
ATOM 1047 N N . ASN A 1 125 ? -11.877 -4.985 21.071 1.00 98.38 125 ASN A N 1
ATOM 1048 C CA . ASN A 1 125 ? -11.349 -5.241 22.413 1.00 98.38 125 ASN A CA 1
ATOM 1049 C C . ASN A 1 125 ? -11.669 -4.101 23.389 1.00 98.38 125 ASN A C 1
ATOM 1051 O O . ASN A 1 125 ? -12.055 -4.364 24.522 1.00 98.38 125 ASN A O 1
ATOM 1055 N N . GLU A 1 126 ? -11.561 -2.840 22.967 1.00 98.38 126 GLU A N 1
ATOM 1056 C CA . GLU A 1 126 ? -11.959 -1.706 23.809 1.00 98.38 126 GLU A CA 1
ATOM 1057 C C . GLU A 1 126 ? -13.459 -1.711 24.122 1.00 98.38 126 GLU A C 1
ATOM 1059 O O . GLU A 1 126 ? -13.869 -1.389 25.236 1.00 98.38 126 GLU A O 1
ATOM 1064 N N . ALA A 1 127 ? -14.298 -2.0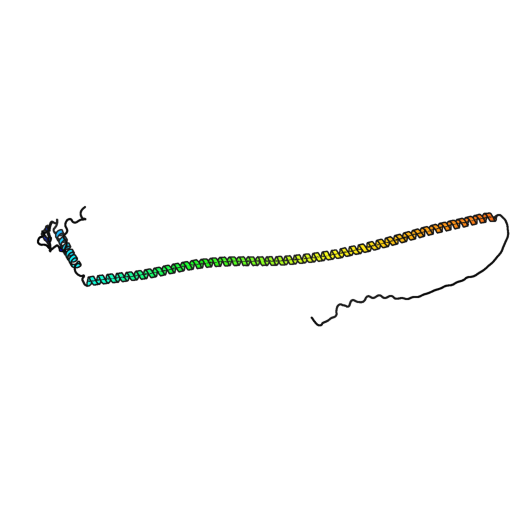43 23.138 1.00 98.31 127 ALA A N 1
ATOM 1065 C CA . ALA A 1 127 ? -15.735 -2.163 23.347 1.00 98.31 127 ALA A CA 1
ATOM 1066 C C . ALA A 1 127 ? -16.068 -3.307 24.315 1.00 98.31 127 ALA A C 1
ATOM 1068 O O . ALA A 1 127 ? -16.923 -3.129 25.182 1.00 98.31 127 ALA A O 1
ATOM 1069 N N . LEU A 1 128 ? -15.369 -4.440 24.195 1.00 98.38 128 LEU A N 1
ATOM 1070 C CA . LEU A 1 128 ? -15.491 -5.560 25.122 1.00 98.38 128 LEU A CA 1
ATOM 1071 C C . LEU A 1 128 ? -15.111 -5.138 26.543 1.00 98.38 128 LEU A C 1
ATOM 1073 O O . LEU A 1 128 ? -15.917 -5.331 27.445 1.00 98.38 128 LEU A O 1
ATOM 1077 N N . LEU A 1 129 ? -13.961 -4.482 26.725 1.00 98.50 129 LEU A N 1
ATOM 1078 C CA . LEU A 1 129 ? -13.504 -4.025 28.039 1.00 98.50 129 LEU A CA 1
ATOM 1079 C C . LEU A 1 129 ? -14.514 -3.070 28.692 1.00 98.50 129 LEU A C 1
ATOM 1081 O O . LEU A 1 129 ? -14.892 -3.260 29.843 1.00 98.50 129 LEU A O 1
ATOM 1085 N N . ARG A 1 130 ? -15.035 -2.089 27.939 1.00 98.31 130 ARG A N 1
ATOM 1086 C CA . ARG A 1 130 ? -16.102 -1.205 28.446 1.00 98.31 130 ARG A CA 1
ATOM 1087 C C . ARG A 1 130 ? -17.361 -1.990 28.817 1.00 98.31 130 ARG A C 1
ATOM 1089 O O . ARG A 1 130 ? -18.016 -1.664 29.800 1.00 98.31 130 ARG A O 1
ATOM 1096 N N . SER A 1 131 ? -17.728 -2.998 28.026 1.00 98.31 131 SER A N 1
ATOM 1097 C CA . SER A 1 131 ? -18.886 -3.843 28.324 1.00 98.31 131 SER A CA 1
ATOM 1098 C C . SER A 1 131 ? -18.680 -4.645 29.609 1.00 98.31 131 SER A C 1
ATOM 1100 O O . SER A 1 131 ? -19.610 -4.732 30.408 1.00 98.31 131 SER A O 1
ATOM 1102 N N . GLU A 1 132 ? -17.490 -5.207 29.820 1.00 98.00 132 GLU A N 1
ATOM 1103 C CA . GLU A 1 132 ? -17.121 -5.922 31.047 1.00 98.00 132 GLU A CA 1
ATOM 1104 C C . GLU A 1 132 ? -17.223 -4.993 32.266 1.00 98.00 132 GLU A C 1
ATOM 1106 O O . GLU A 1 132 ? -17.961 -5.300 33.199 1.00 98.00 132 GLU A O 1
ATOM 1111 N N . GLU A 1 133 ? -16.633 -3.795 32.203 1.00 98.12 133 GLU A N 1
ATOM 1112 C CA . GLU A 1 133 ? -16.736 -2.787 33.271 1.00 98.12 133 GLU A CA 1
ATOM 1113 C C . GLU A 1 133 ? -18.196 -2.418 33.589 1.00 98.12 133 GLU A C 1
ATOM 1115 O O . GLU A 1 133 ? -18.588 -2.287 34.751 1.00 98.12 133 GLU A O 1
ATOM 1120 N N . THR A 1 134 ? -19.043 -2.262 32.563 1.00 97.88 134 THR A N 1
ATOM 1121 C CA . THR A 1 134 ? -20.470 -1.980 32.787 1.00 97.88 134 THR A CA 1
ATOM 1122 C C . THR A 1 134 ? -21.217 -3.157 33.407 1.00 97.88 134 THR A C 1
ATOM 1124 O O . THR A 1 134 ? -22.133 -2.933 34.199 1.00 97.88 134 THR A O 1
ATOM 1127 N N . ALA A 1 135 ? -20.843 -4.392 33.067 1.00 98.06 135 ALA A N 1
ATOM 1128 C CA . ALA A 1 135 ? -21.443 -5.589 33.639 1.00 98.06 135 ALA A CA 1
ATOM 1129 C C . ALA A 1 135 ? -21.088 -5.720 35.126 1.00 98.06 135 ALA A C 1
ATOM 1131 O O . ALA A 1 135 ? -21.985 -5.967 35.932 1.00 98.06 135 ALA A O 1
ATOM 1132 N N . ASP A 1 136 ? -19.833 -5.459 35.495 1.00 98.00 136 ASP A N 1
ATOM 1133 C CA . ASP A 1 136 ? -19.374 -5.478 36.888 1.00 98.00 136 ASP A CA 1
ATOM 1134 C C . ASP A 1 136 ? -20.113 -4.434 37.740 1.00 98.00 136 ASP A C 1
ATOM 1136 O O . ASP A 1 136 ? -20.659 -4.758 38.797 1.00 98.00 136 ASP A O 1
ATOM 1140 N N . LEU A 1 137 ? -20.241 -3.197 37.243 1.00 98.25 137 LEU A N 1
ATOM 1141 C CA . LEU A 1 137 ? -21.001 -2.143 37.928 1.00 98.25 137 LEU A CA 1
ATOM 1142 C C . LEU A 1 137 ? -22.488 -2.493 38.088 1.00 98.25 137 LEU A C 1
ATOM 1144 O O . LEU A 1 137 ? -23.114 -2.135 39.088 1.00 98.25 137 LEU A O 1
ATOM 1148 N N . LEU A 1 138 ? -23.088 -3.151 37.093 1.00 98.19 138 LEU A N 1
ATOM 1149 C CA . LEU A 1 138 ? -24.475 -3.608 37.181 1.00 98.19 138 LEU A CA 1
ATOM 1150 C C . LEU A 1 138 ? -24.630 -4.753 38.183 1.00 98.19 138 LEU A C 1
ATOM 1152 O O . LEU A 1 138 ? -25.623 -4.770 38.909 1.00 98.19 138 LEU A O 1
ATOM 1156 N N . ALA A 1 139 ? -23.666 -5.671 38.248 1.00 98.12 139 ALA A N 1
ATOM 1157 C CA . ALA A 1 139 ? -23.658 -6.756 39.220 1.00 98.12 139 ALA A CA 1
ATOM 1158 C C . ALA A 1 139 ? -23.562 -6.219 40.657 1.00 98.12 139 ALA A C 1
ATOM 1160 O O . ALA A 1 139 ? -24.357 -6.617 41.506 1.00 98.12 139 ALA A O 1
ATOM 1161 N N . GLU A 1 140 ? -22.677 -5.250 40.912 1.00 98.00 140 GLU A N 1
ATOM 1162 C CA . GLU A 1 140 ? -22.563 -4.593 42.222 1.00 98.00 140 GLU A CA 1
ATOM 1163 C C . GLU A 1 140 ? -23.870 -3.880 42.605 1.00 98.00 140 GLU A C 1
ATOM 1165 O O . GLU A 1 140 ? -24.395 -4.063 43.705 1.00 98.00 140 GLU A O 1
ATOM 1170 N N . LYS A 1 141 ? -24.470 -3.131 41.669 1.00 98.31 141 LYS A N 1
ATOM 1171 C CA . LYS A 1 141 ? -25.777 -2.490 41.891 1.00 98.31 141 LYS A CA 1
ATOM 1172 C C . LYS A 1 141 ? -26.888 -3.497 42.176 1.00 98.31 141 LYS A C 1
ATOM 1174 O O . LYS A 1 141 ? -27.743 -3.224 43.016 1.00 98.31 141 LYS A O 1
ATOM 1179 N N . ALA A 1 142 ? -26.899 -4.631 41.480 1.00 98.31 142 ALA A N 1
ATOM 1180 C CA . ALA A 1 142 ? -27.881 -5.684 41.705 1.00 98.31 142 ALA A CA 1
ATOM 1181 C C . ALA A 1 142 ? -27.730 -6.299 43.103 1.00 98.31 142 ALA A C 1
ATOM 1183 O O . ALA A 1 142 ? -28.737 -6.515 43.774 1.00 98.31 142 ALA A O 1
ATOM 1184 N N . GLN A 1 143 ? -26.494 -6.506 43.568 1.00 98.31 143 GLN A N 1
ATOM 1185 C CA . GLN A 1 143 ? -26.229 -7.001 44.917 1.00 98.31 143 GLN A CA 1
ATOM 1186 C C . GLN A 1 143 ? -26.725 -6.021 45.989 1.00 98.31 143 GLN A C 1
ATOM 1188 O O . GLN A 1 143 ? -27.440 -6.431 46.902 1.00 98.31 143 GLN A O 1
ATOM 1193 N N . ILE A 1 144 ? -26.418 -4.725 45.853 1.00 98.19 144 ILE A N 1
ATOM 1194 C CA . ILE A 1 144 ? -26.900 -3.692 46.786 1.00 98.19 144 ILE A CA 1
ATOM 1195 C C . ILE A 1 144 ? -28.432 -3.674 46.819 1.00 98.19 144 ILE A C 1
ATOM 1197 O O . ILE A 1 144 ? -29.028 -3.679 47.893 1.00 98.19 144 ILE A O 1
ATOM 1201 N N . ALA A 1 145 ? -29.085 -3.716 45.655 1.00 98.00 145 ALA A N 1
ATOM 1202 C CA . ALA A 1 145 ? -30.543 -3.745 45.578 1.00 98.00 145 ALA A CA 1
ATOM 1203 C C . ALA A 1 145 ? -31.145 -5.000 46.242 1.00 98.00 145 ALA A C 1
ATOM 1205 O O . ALA A 1 145 ? -32.200 -4.918 46.874 1.00 98.00 145 ALA A O 1
ATOM 1206 N N . GLU A 1 146 ? -30.486 -6.159 46.135 1.00 97.75 146 GLU A N 1
ATOM 1207 C CA . GLU A 1 146 ? -30.904 -7.383 46.827 1.00 97.75 146 GLU A CA 1
ATOM 1208 C C . GLU A 1 146 ? -30.782 -7.241 48.353 1.00 97.75 146 GLU A C 1
ATOM 1210 O O . GLU A 1 146 ? -31.693 -7.627 49.091 1.00 97.75 146 GLU A O 1
ATOM 1215 N N . GLU A 1 147 ? -29.681 -6.667 48.840 1.00 98.12 147 GLU A N 1
ATOM 1216 C CA . GLU A 1 147 ? -29.465 -6.401 50.266 1.00 98.12 147 GLU A CA 1
ATOM 1217 C C . GLU A 1 147 ? -30.489 -5.395 50.818 1.00 98.12 147 GLU A C 1
ATOM 1219 O O . GLU A 1 147 ? -31.089 -5.631 51.871 1.00 98.12 147 GLU A O 1
ATOM 1224 N N . GLU A 1 148 ? -30.769 -4.318 50.081 1.00 97.94 148 GLU A N 1
ATOM 1225 C CA . GLU A 1 148 ? -31.806 -3.340 50.423 1.00 97.94 148 GLU A CA 1
ATOM 1226 C C . GLU A 1 148 ? -33.201 -3.977 50.465 1.00 97.94 148 GLU A C 1
ATOM 1228 O O . GLU A 1 148 ? -33.962 -3.745 51.411 1.00 97.94 148 GLU A O 1
ATOM 1233 N N . ALA A 1 149 ? -33.534 -4.826 49.488 1.00 98.06 149 ALA A N 1
ATOM 1234 C CA . ALA A 1 149 ? -34.802 -5.548 49.459 1.00 98.06 149 ALA A CA 1
ATOM 1235 C C . ALA A 1 149 ? -34.948 -6.499 50.657 1.00 98.06 149 ALA A C 1
ATOM 1237 O O . ALA A 1 149 ? -36.014 -6.544 51.277 1.00 98.06 149 ALA A O 1
ATOM 1238 N N . LYS A 1 150 ? -33.879 -7.216 51.035 1.00 98.31 150 LYS A N 1
ATOM 1239 C CA . LYS A 1 150 ? -33.862 -8.069 52.238 1.00 98.31 150 LYS A CA 1
ATOM 1240 C C . LYS A 1 150 ? -34.097 -7.254 53.506 1.00 98.31 150 LYS A C 1
ATOM 1242 O O . LYS A 1 150 ? -34.922 -7.642 54.333 1.00 98.31 150 LYS A O 1
ATOM 1247 N N . LEU A 1 151 ? -33.423 -6.112 53.648 1.00 98.31 151 LEU A N 1
ATOM 1248 C CA . LEU A 1 151 ? -33.591 -5.236 54.808 1.00 98.31 151 LEU A CA 1
ATOM 1249 C C . LEU A 1 151 ? -35.018 -4.673 54.896 1.00 98.31 151 LEU A C 1
ATOM 1251 O O . LEU A 1 151 ? -35.597 -4.614 55.982 1.00 98.31 151 LEU A O 1
ATOM 1255 N N . LEU A 1 152 ? -35.600 -4.268 53.766 1.00 98.19 152 LEU A N 1
ATOM 1256 C CA . LEU A 1 152 ? -36.985 -3.798 53.706 1.00 98.19 152 LEU A CA 1
ATOM 1257 C C . LEU A 1 152 ? -37.980 -4.904 54.068 1.00 98.19 152 LEU A C 1
ATOM 1259 O O . LEU A 1 152 ? -38.903 -4.650 54.841 1.00 98.19 152 LEU A O 1
ATOM 1263 N N . ALA A 1 153 ? -37.774 -6.126 53.573 1.00 97.88 153 ALA A N 1
ATOM 1264 C CA . ALA A 1 153 ? -38.608 -7.273 53.918 1.00 97.88 153 ALA A CA 1
ATOM 1265 C C . ALA A 1 153 ? -38.545 -7.593 55.421 1.00 97.88 153 ALA A C 1
ATOM 1267 O O . ALA A 1 153 ? -39.583 -7.827 56.038 1.00 97.88 153 ALA A O 1
ATOM 1268 N N . GLN A 1 154 ? -37.355 -7.535 56.029 1.00 98.12 154 GLN A N 1
ATOM 1269 C CA . GLN A 1 154 ? -37.202 -7.718 57.473 1.00 98.12 154 GLN A CA 1
ATOM 1270 C C . GLN A 1 154 ? -37.964 -6.644 58.260 1.00 98.12 154 GLN A C 1
ATOM 1272 O O . GLN A 1 154 ? -38.735 -6.975 59.158 1.00 98.12 154 GLN A O 1
ATOM 1277 N N . LYS A 1 155 ? -37.808 -5.365 57.895 1.00 97.81 155 LYS A N 1
ATOM 1278 C CA . LYS A 1 155 ? -38.532 -4.261 58.545 1.00 97.81 155 LYS A CA 1
ATOM 1279 C C . LYS A 1 155 ? -40.048 -4.401 58.412 1.00 97.81 155 LYS A C 1
ATOM 1281 O O . LYS A 1 155 ? -40.767 -4.115 59.364 1.00 97.81 155 LYS A O 1
ATOM 1286 N N . ALA A 1 156 ? -40.536 -4.841 57.252 1.00 97.56 156 ALA A N 1
ATOM 1287 C CA . ALA A 1 156 ? -41.957 -5.098 57.044 1.00 97.56 156 ALA A CA 1
ATOM 1288 C C . ALA A 1 156 ? -42.464 -6.232 57.951 1.00 97.56 156 ALA A C 1
ATOM 1290 O O . ALA A 1 156 ? -43.489 -6.070 58.607 1.00 97.56 156 ALA A O 1
ATOM 1291 N N . ALA A 1 157 ? -41.715 -7.334 58.060 1.00 97.75 157 ALA A N 1
ATOM 1292 C CA . ALA A 1 157 ? -42.064 -8.451 58.937 1.00 97.75 157 ALA A CA 1
ATOM 1293 C C . ALA A 1 157 ? -42.071 -8.054 60.427 1.00 97.75 157 ALA A C 1
ATOM 1295 O O . ALA A 1 157 ? -42.981 -8.430 61.166 1.00 97.75 157 ALA A O 1
ATOM 1296 N N . GLU A 1 158 ? -41.090 -7.262 60.872 1.00 97.12 158 GLU A N 1
ATOM 1297 C CA . GLU A 1 158 ? -41.043 -6.727 62.240 1.00 97.12 158 GLU A CA 1
ATOM 1298 C C . GLU A 1 158 ? -42.245 -5.811 62.528 1.00 97.12 158 GLU A C 1
ATOM 1300 O O . GLU A 1 158 ? -42.899 -5.960 63.563 1.00 97.12 158 GLU A O 1
ATOM 1305 N N . ALA A 1 159 ? -42.593 -4.922 61.591 1.00 97.25 159 ALA A N 1
ATOM 1306 C CA . ALA A 1 159 ? -43.756 -4.044 61.711 1.00 97.25 159 ALA A CA 1
ATOM 1307 C C . ALA A 1 159 ? -45.083 -4.825 61.755 1.00 97.25 159 ALA A C 1
ATOM 1309 O O . ALA A 1 159 ? -45.963 -4.506 62.557 1.00 97.25 159 ALA A O 1
ATOM 1310 N N . GLU A 1 160 ? -45.233 -5.876 60.942 1.00 96.56 160 GLU A N 1
ATOM 1311 C CA . GLU A 1 160 ? -46.398 -6.768 60.998 1.00 96.56 160 GLU A CA 1
ATOM 1312 C C . GLU A 1 160 ? -46.497 -7.488 62.347 1.00 96.56 160 GLU A C 1
ATOM 1314 O O . GLU A 1 160 ? -47.583 -7.572 62.927 1.00 96.56 160 GLU A O 1
ATOM 1319 N N . GLN A 1 161 ? -45.374 -7.969 62.884 1.00 97.44 161 GLN A N 1
ATOM 1320 C CA . GLN A 1 161 ? -45.344 -8.625 64.188 1.00 97.44 161 GLN A CA 1
ATOM 1321 C C . GLN A 1 161 ? -45.719 -7.658 65.322 1.00 97.44 161 GLN A C 1
ATOM 1323 O O . GLN A 1 161 ? -46.454 -8.030 66.242 1.00 97.44 161 GLN A O 1
ATOM 1328 N N . GLU A 1 162 ? -45.243 -6.413 65.271 1.00 96.31 162 GLU A N 1
ATOM 1329 C CA . GLU A 1 162 ? -45.608 -5.376 66.237 1.00 96.31 162 GLU A CA 1
ATOM 1330 C C . GLU A 1 162 ? -47.095 -5.013 66.141 1.00 96.31 162 GLU A C 1
ATOM 1332 O O . GLU A 1 162 ? -47.790 -4.973 67.159 1.00 96.31 162 GLU A O 1
ATOM 1337 N N . MET A 1 163 ? -47.621 -4.860 64.924 1.00 96.19 163 MET A N 1
ATOM 1338 C CA . MET A 1 163 ? -49.046 -4.629 64.691 1.00 96.19 163 MET A CA 1
ATOM 1339 C C . MET A 1 163 ? -49.907 -5.775 65.242 1.00 96.19 163 MET A C 1
ATOM 1341 O O . MET A 1 163 ? -50.916 -5.517 65.898 1.00 96.19 163 MET A O 1
ATOM 1345 N N . GLN A 1 164 ? -49.503 -7.033 65.042 1.00 96.69 164 GLN A N 1
ATOM 1346 C CA . GLN A 1 164 ? -50.194 -8.193 65.616 1.00 96.69 164 GLN A CA 1
ATOM 1347 C C . GLN A 1 164 ? -50.173 -8.169 67.149 1.00 96.69 164 GLN A C 1
ATOM 1349 O O . GLN A 1 164 ? -51.199 -8.416 67.784 1.00 96.69 164 GLN A O 1
ATOM 1354 N N . ARG A 1 165 ? -49.036 -7.827 67.770 1.00 97.12 165 ARG A N 1
ATOM 1355 C CA . ARG A 1 165 ? -48.942 -7.681 69.234 1.00 97.12 165 ARG A CA 1
ATOM 1356 C C . ARG A 1 165 ? -49.873 -6.592 69.759 1.00 97.12 165 ARG A C 1
ATOM 1358 O O . ARG A 1 165 ? -50.556 -6.809 70.763 1.00 97.12 165 ARG A O 1
ATOM 1365 N N . LEU A 1 166 ? -49.920 -5.446 69.083 1.00 95.81 166 LEU A N 1
ATOM 1366 C CA . LEU A 1 166 ? -50.828 -4.354 69.426 1.00 95.81 166 LEU A CA 1
ATOM 1367 C C . LEU A 1 166 ? -52.292 -4.773 69.259 1.00 95.81 166 LEU A C 1
ATOM 1369 O O . LEU A 1 166 ? -53.079 -4.522 70.166 1.00 95.81 166 LEU A O 1
ATOM 1373 N N . GLN A 1 167 ? -52.652 -5.474 68.177 1.00 95.75 167 GLN A N 1
ATOM 1374 C CA . GLN A 1 167 ? -54.005 -6.016 67.984 1.00 95.75 167 GLN A CA 1
ATOM 1375 C C . GLN A 1 167 ? -54.410 -6.982 69.099 1.00 95.75 167 GLN A C 1
ATOM 1377 O O . GLN A 1 167 ? -55.488 -6.833 69.667 1.00 95.75 167 GLN A O 1
ATOM 1382 N N . VAL A 1 168 ? -53.555 -7.947 69.448 1.00 96.44 168 VAL A N 1
ATOM 1383 C CA . VAL A 1 168 ? -53.840 -8.903 70.532 1.00 96.44 168 VAL A CA 1
ATOM 1384 C C . VAL A 1 168 ? -54.016 -8.178 71.866 1.00 96.44 168 VAL A C 1
ATOM 1386 O O . VAL A 1 168 ? -54.928 -8.496 72.628 1.00 96.44 168 VAL A O 1
ATOM 1389 N N . THR A 1 169 ? -53.172 -7.183 72.143 1.00 94.81 169 THR A N 1
ATOM 1390 C CA . THR A 1 169 ? -53.272 -6.378 73.368 1.00 94.81 169 THR A CA 1
ATOM 1391 C C . THR A 1 169 ? -54.569 -5.571 73.387 1.00 94.81 169 THR A C 1
ATOM 1393 O O . THR A 1 169 ? -55.276 -5.599 74.389 1.00 94.81 169 THR A O 1
ATOM 1396 N N . ALA A 1 170 ? -54.920 -4.923 72.273 1.00 95.25 170 ALA A N 1
ATOM 1397 C CA . ALA A 1 170 ? -56.157 -4.164 72.127 1.00 95.25 170 ALA A CA 1
ATOM 1398 C C . ALA A 1 170 ? -57.397 -5.049 72.337 1.00 95.25 170 ALA A C 1
ATOM 1400 O O . ALA A 1 170 ? -58.243 -4.710 73.163 1.00 95.25 170 ALA A O 1
ATOM 1401 N N . LEU A 1 171 ? -57.461 -6.218 71.687 1.00 94.56 171 LEU A N 1
ATOM 1402 C CA . LEU A 1 171 ? -58.553 -7.186 71.860 1.00 94.56 171 LEU A CA 1
ATOM 1403 C C . LEU A 1 171 ? -58.675 -7.659 73.310 1.00 94.56 171 LEU A C 1
ATOM 1405 O O . LEU A 1 171 ? -59.773 -7.717 73.852 1.00 94.56 171 LEU A O 1
ATOM 1409 N N . ARG A 1 172 ? -57.552 -7.958 73.973 1.00 94.12 172 ARG A N 1
ATOM 1410 C CA . ARG A 1 172 ? -57.564 -8.345 75.388 1.00 94.12 172 ARG A CA 1
ATOM 1411 C C . ARG A 1 172 ? -58.085 -7.218 76.278 1.00 94.12 172 ARG A C 1
ATOM 1413 O O . ARG A 1 172 ? -58.904 -7.481 77.152 1.00 94.12 172 ARG A O 1
ATOM 1420 N N . THR A 1 173 ? -57.639 -5.979 76.061 1.00 93.06 173 THR A N 1
ATOM 1421 C CA . THR A 1 173 ? -58.138 -4.825 76.826 1.00 93.06 173 THR A CA 1
ATOM 1422 C C . THR A 1 173 ? -59.617 -4.552 76.565 1.00 93.06 173 THR A C 1
ATOM 1424 O O . THR A 1 173 ? -60.336 -4.174 77.487 1.00 93.06 173 THR A O 1
ATOM 1427 N N . GLU A 1 174 ? -60.093 -4.774 75.339 1.00 92.94 174 GLU A N 1
ATOM 1428 C CA . GLU A 1 174 ? -61.506 -4.656 74.981 1.00 92.94 174 GLU A CA 1
ATOM 1429 C C . GLU A 1 174 ? -62.347 -5.745 75.663 1.00 92.94 174 GLU A C 1
ATOM 1431 O O . GLU A 1 174 ? -63.377 -5.435 76.260 1.00 92.94 174 GLU A O 1
ATOM 1436 N N . GLU A 1 175 ? -61.880 -6.997 75.678 1.00 92.69 175 GLU A N 1
ATOM 1437 C CA . GLU A 1 175 ? -62.543 -8.105 76.377 1.00 92.69 175 GLU A CA 1
ATOM 1438 C C . GLU A 1 175 ? -62.562 -7.890 77.902 1.00 92.69 175 GLU A C 1
ATOM 1440 O O . GLU A 1 175 ? -63.591 -8.085 78.548 1.00 92.69 175 GLU A O 1
ATOM 1445 N N . GLU A 1 176 ? -61.451 -7.436 78.495 1.00 91.38 176 GLU A N 1
ATOM 1446 C CA . GLU A 1 176 ? -61.376 -7.082 79.920 1.00 91.38 176 GLU A CA 1
ATOM 1447 C C . GLU A 1 176 ? -62.343 -5.939 80.264 1.00 91.38 176 GLU A C 1
ATOM 1449 O O . GLU A 1 176 ? -63.043 -6.005 81.280 1.00 91.38 176 GLU A O 1
ATOM 1454 N N . LYS A 1 177 ? -62.442 -4.922 79.398 1.00 93.12 177 LYS A N 1
ATOM 1455 C CA . LYS A 1 177 ? -63.416 -3.836 79.538 1.00 93.12 177 LYS A CA 1
ATOM 1456 C C . LYS A 1 177 ? -64.851 -4.363 79.455 1.00 93.12 177 LYS A C 1
ATOM 1458 O O . LYS A 1 177 ? -65.654 -4.029 80.320 1.00 93.12 177 LYS A O 1
ATOM 1463 N N . ARG A 1 178 ? -65.159 -5.236 78.489 1.00 94.38 178 ARG A N 1
ATOM 1464 C CA . ARG A 1 178 ? -66.478 -5.874 78.334 1.00 94.38 178 ARG A CA 1
ATOM 1465 C C . ARG A 1 178 ? -66.866 -6.692 79.571 1.00 94.38 178 ARG A C 1
ATOM 1467 O O . ARG A 1 178 ? -67.996 -6.605 80.046 1.00 94.38 178 ARG A O 1
ATOM 1474 N N . LEU A 1 179 ? -65.927 -7.456 80.132 1.00 93.75 179 LEU A N 1
ATOM 1475 C CA . LEU A 1 179 ? -66.126 -8.205 81.379 1.00 93.75 179 LEU A CA 1
ATOM 1476 C C . LEU A 1 179 ? -66.360 -7.279 82.578 1.00 93.75 179 LEU A C 1
ATOM 1478 O O . LEU A 1 179 ? -67.187 -7.578 83.440 1.00 93.75 179 LEU A O 1
ATOM 1482 N N . MET A 1 180 ? -65.635 -6.163 82.656 1.00 91.00 180 MET A N 1
ATOM 1483 C CA . MET A 1 180 ? -65.842 -5.165 83.704 1.00 91.00 180 MET A CA 1
ATOM 1484 C C . MET A 1 180 ? -67.219 -4.505 83.579 1.00 91.00 180 MET A C 1
ATOM 1486 O O . MET A 1 180 ? -67.921 -4.409 84.581 1.00 91.00 180 MET A O 1
ATOM 1490 N N . GLU A 1 181 ? -67.633 -4.121 82.369 1.00 91.94 181 GLU A N 1
ATOM 1491 C CA . GLU A 1 181 ? -68.974 -3.589 82.086 1.00 91.94 181 GLU A CA 1
ATOM 1492 C C . GLU A 1 181 ? -70.068 -4.576 82.525 1.00 91.94 181 GLU A C 1
ATOM 1494 O O . GLU A 1 181 ? -71.015 -4.177 83.202 1.00 91.94 181 GLU A O 1
ATOM 1499 N N . GLN A 1 182 ? -69.904 -5.876 82.250 1.00 93.19 182 GLN A N 1
ATOM 1500 C CA . GLN A 1 182 ? -70.838 -6.907 82.715 1.00 93.19 182 GLN A CA 1
ATOM 1501 C C . GLN A 1 182 ? -70.898 -6.998 84.250 1.00 93.19 182 GLN A C 1
ATOM 1503 O O . GLN A 1 182 ? -71.988 -7.041 84.817 1.00 93.19 182 GLN A O 1
ATOM 1508 N N . LYS A 1 183 ? -69.749 -6.983 84.939 1.00 93.50 183 LYS A N 1
ATOM 1509 C CA . LYS A 1 183 ? -69.701 -7.002 86.414 1.00 93.50 183 LYS A CA 1
ATOM 1510 C C . LYS A 1 183 ? -70.334 -5.761 87.039 1.00 93.50 183 LYS A C 1
ATOM 1512 O O . LYS A 1 183 ? -70.977 -5.873 88.079 1.00 93.50 183 LYS A O 1
ATOM 1517 N N . VAL A 1 184 ? -70.141 -4.590 86.430 1.00 92.81 184 VAL A N 1
ATOM 1518 C CA . VAL A 1 184 ? -70.781 -3.343 86.871 1.00 92.81 184 VAL A CA 1
ATOM 1519 C C . VAL A 1 184 ? -72.296 -3.459 86.732 1.00 92.81 184 VAL A C 1
ATOM 1521 O O . VAL A 1 184 ? -73.001 -3.166 87.693 1.00 92.81 184 VAL A O 1
ATOM 1524 N N . LEU A 1 185 ? -72.790 -3.967 85.598 1.00 93.62 185 LEU A N 1
ATOM 1525 C CA . LEU A 1 185 ? -74.221 -4.188 85.379 1.00 93.62 185 LEU A CA 1
ATOM 1526 C C . LEU A 1 185 ? -74.810 -5.193 86.389 1.00 93.62 185 LEU A C 1
ATOM 1528 O O . LEU A 1 185 ? -75.875 -4.962 86.956 1.00 93.62 185 LEU A O 1
ATOM 1532 N N . GLU A 1 186 ? -74.115 -6.302 86.657 1.00 92.62 186 GLU A N 1
ATOM 1533 C CA . GLU A 1 186 ? -74.530 -7.289 87.665 1.00 92.62 186 GLU A CA 1
ATOM 1534 C C . GLU A 1 186 ? -74.575 -6.685 89.078 1.00 92.62 186 GLU A C 1
ATOM 1536 O O . GLU A 1 186 ? -75.533 -6.917 89.822 1.00 92.62 186 GLU A O 1
ATOM 1541 N N . ALA A 1 187 ? -73.572 -5.878 89.441 1.00 92.12 187 ALA A N 1
ATOM 1542 C CA . ALA A 1 187 ? -73.536 -5.161 90.712 1.00 92.12 187 ALA A CA 1
ATOM 1543 C C . ALA A 1 187 ? -74.658 -4.114 90.818 1.00 92.12 187 ALA A C 1
ATOM 1545 O O . ALA A 1 187 ? -75.250 -3.975 91.886 1.00 92.12 187 ALA A O 1
ATOM 1546 N N . GLU A 1 188 ? -74.989 -3.421 89.726 1.00 89.88 188 GLU A N 1
ATOM 1547 C CA . GLU A 1 188 ? -76.100 -2.467 89.652 1.00 89.88 188 GLU A CA 1
ATOM 1548 C C . GLU A 1 188 ? -77.452 -3.165 89.862 1.00 89.88 188 GLU A C 1
ATOM 1550 O O . GLU A 1 188 ? -78.243 -2.735 90.700 1.00 89.88 188 GLU A O 1
ATOM 1555 N N . VAL A 1 189 ? -77.691 -4.300 89.194 1.00 93.44 189 VAL A N 1
ATOM 1556 C CA . VAL A 1 189 ? -78.903 -5.115 89.397 1.00 93.44 189 VAL A CA 1
ATOM 1557 C C . VAL A 1 189 ? -79.002 -5.622 90.838 1.00 93.44 189 VAL A C 1
ATOM 1559 O O . VAL A 1 189 ? -80.087 -5.623 91.421 1.00 93.44 189 VAL A O 1
ATOM 1562 N N . LEU A 1 190 ? -77.891 -6.063 91.434 1.00 92.94 190 LEU A N 1
ATOM 1563 C CA . LEU A 1 190 ? -77.876 -6.506 92.828 1.00 92.94 190 LEU A CA 1
ATOM 1564 C C . LEU A 1 190 ? -78.158 -5.346 93.793 1.00 92.94 190 LEU A C 1
ATOM 1566 O O . LEU A 1 190 ? -78.953 -5.510 94.717 1.00 92.94 190 LEU A O 1
ATOM 1570 N N . ALA A 1 191 ? -77.552 -4.178 93.565 1.00 90.69 191 ALA A N 1
ATOM 1571 C CA . ALA A 1 191 ? -77.786 -2.978 94.360 1.00 90.69 191 ALA A CA 1
ATOM 1572 C C . ALA A 1 191 ? -79.248 -2.514 94.270 1.00 90.69 191 ALA A C 1
ATOM 1574 O O . ALA A 1 191 ? -79.839 -2.196 95.300 1.00 90.69 191 ALA A O 1
ATOM 1575 N N . LEU A 1 192 ? -79.852 -2.552 93.076 1.00 91.69 192 LEU A N 1
ATOM 1576 C CA . LEU A 1 192 ? -81.278 -2.279 92.878 1.00 91.69 192 LEU A CA 1
ATOM 1577 C C . LEU A 1 192 ? -82.154 -3.250 93.678 1.00 91.69 192 LEU A C 1
ATOM 1579 O O . LEU A 1 192 ? -83.016 -2.804 94.426 1.00 91.69 192 LEU A O 1
ATOM 1583 N N . LYS A 1 193 ? -81.886 -4.562 93.618 1.00 91.75 193 LYS A N 1
ATOM 1584 C CA . LYS A 1 193 ? -82.621 -5.560 94.420 1.00 91.75 193 LYS A CA 1
ATOM 1585 C C . LYS A 1 193 ? -82.488 -5.321 95.924 1.00 91.75 193 LYS A C 1
ATOM 1587 O O . LYS A 1 193 ? -83.468 -5.442 96.651 1.00 91.75 193 LYS A O 1
ATOM 1592 N N . MET A 1 194 ? -81.286 -4.991 96.401 1.00 89.69 194 MET A N 1
ATOM 1593 C CA . MET A 1 194 ? -81.061 -4.666 97.813 1.00 89.69 194 MET A CA 1
ATOM 1594 C C . MET A 1 194 ? -81.794 -3.386 98.225 1.00 89.69 194 MET A C 1
ATOM 1596 O O . MET A 1 194 ? -82.318 -3.325 99.335 1.00 89.69 194 MET A O 1
ATOM 1600 N N . ALA A 1 195 ? -81.842 -2.378 97.351 1.00 89.31 195 ALA A N 1
ATOM 1601 C CA . ALA A 1 195 ? -82.591 -1.150 97.586 1.00 89.31 195 ALA A CA 1
ATOM 1602 C C . ALA A 1 195 ? -84.104 -1.416 97.638 1.00 89.31 195 ALA A C 1
ATOM 1604 O O . ALA A 1 195 ? -84.744 -0.979 98.589 1.00 89.31 195 ALA A O 1
ATOM 1605 N N . GLU A 1 196 ? -84.653 -2.197 96.701 1.00 90.50 196 GLU A N 1
ATOM 1606 C CA . GLU A 1 196 ? -86.065 -2.615 96.701 1.00 90.50 196 GLU A CA 1
ATOM 1607 C C . GLU A 1 196 ? -86.421 -3.439 97.948 1.00 90.50 196 GLU A C 1
ATOM 1609 O O . GLU A 1 196 ? -87.446 -3.201 98.585 1.00 90.50 196 GLU A O 1
ATOM 1614 N N . GLU A 1 197 ? -85.572 -4.392 98.350 1.00 88.94 197 GLU A N 1
ATOM 1615 C CA . GLU A 1 197 ? -85.787 -5.166 99.576 1.00 88.94 197 GLU A CA 1
ATOM 1616 C C . GLU A 1 197 ? -85.684 -4.279 100.825 1.00 88.94 197 GLU A C 1
ATOM 1618 O O . GLU A 1 197 ? -86.474 -4.430 101.757 1.00 88.94 197 GLU A O 1
ATOM 1623 N N . SER A 1 198 ? -84.740 -3.334 100.851 1.00 85.56 198 SER A N 1
ATOM 1624 C CA . SER A 1 198 ? -84.610 -2.353 101.929 1.00 85.56 198 SER A CA 1
ATOM 1625 C C . SER A 1 198 ? -85.830 -1.438 102.010 1.00 85.56 198 SER A C 1
ATOM 1627 O O . SER A 1 198 ? -86.298 -1.169 103.113 1.00 85.56 198 SER A O 1
ATOM 1629 N N . GLU A 1 199 ? -86.353 -0.964 100.879 1.00 86.94 199 GLU A N 1
ATOM 1630 C CA . GLU A 1 199 ? -87.571 -0.154 100.814 1.00 86.94 199 GLU A CA 1
ATOM 1631 C C . GLU A 1 199 ? -88.771 -0.966 101.297 1.00 86.94 199 GLU A C 1
ATOM 1633 O O . GLU A 1 199 ? -89.502 -0.521 102.179 1.00 86.94 199 GLU A O 1
ATOM 1638 N N . ARG A 1 200 ? -88.914 -2.211 100.831 1.00 88.94 200 ARG A N 1
ATOM 1639 C CA . ARG A 1 200 ? -89.959 -3.119 101.303 1.00 88.94 200 ARG A CA 1
ATOM 1640 C C . ARG A 1 200 ? -89.866 -3.346 102.814 1.00 88.94 200 ARG A C 1
ATOM 1642 O O . ARG A 1 200 ? -90.856 -3.156 103.515 1.00 88.94 200 ARG A O 1
ATOM 1649 N N . ARG A 1 201 ? -88.686 -3.668 103.348 1.00 87.06 201 ARG A N 1
ATOM 1650 C CA . ARG A 1 201 ? -88.476 -3.810 104.800 1.00 87.06 201 ARG A CA 1
ATOM 1651 C C . ARG A 1 201 ? -88.742 -2.507 105.552 1.00 87.06 201 ARG A C 1
ATOM 1653 O O . ARG A 1 201 ? -89.266 -2.563 106.658 1.00 87.06 201 ARG A O 1
ATOM 1660 N N . ALA A 1 202 ? -88.408 -1.348 104.984 1.00 87.12 202 ALA A N 1
ATOM 1661 C CA . ALA A 1 202 ? -88.718 -0.051 105.581 1.00 87.12 202 ALA A CA 1
ATOM 1662 C C . ALA A 1 202 ? -90.234 0.194 105.634 1.00 87.12 202 ALA A C 1
ATOM 1664 O O . ALA A 1 202 ? -90.731 0.636 106.668 1.00 87.12 202 ALA A O 1
ATOM 1665 N N . THR A 1 203 ? -90.977 -0.155 104.577 1.00 88.44 203 THR A N 1
ATOM 1666 C CA . THR A 1 203 ? -92.448 -0.089 104.585 1.00 88.44 203 THR A CA 1
ATOM 1667 C C . THR A 1 203 ? -93.055 -1.056 105.601 1.00 88.44 203 THR A C 1
ATOM 1669 O O . THR A 1 203 ? -93.897 -0.642 106.391 1.00 88.44 203 THR A O 1
ATOM 1672 N N . GLU A 1 204 ? -92.576 -2.304 105.666 1.00 86.88 204 GLU A N 1
ATOM 1673 C CA . GLU A 1 204 ? -93.007 -3.295 106.662 1.00 86.88 204 GLU A CA 1
ATOM 1674 C C . GLU A 1 204 ? -92.688 -2.824 108.095 1.00 86.88 204 GLU A C 1
ATOM 1676 O O . GLU A 1 204 ? -93.520 -2.953 108.993 1.00 86.88 204 GLU A O 1
ATOM 1681 N N . ALA A 1 205 ? -91.518 -2.219 108.320 1.00 84.94 205 ALA A N 1
ATOM 1682 C CA . ALA A 1 205 ? -91.128 -1.664 109.614 1.00 84.94 205 ALA A CA 1
ATOM 1683 C C . ALA A 1 205 ? -91.978 -0.449 110.021 1.00 84.94 205 ALA A C 1
ATOM 1685 O O . ALA A 1 205 ? -92.363 -0.345 111.187 1.00 84.94 205 ALA A O 1
ATOM 1686 N N . GLU A 1 206 ? -92.296 0.458 109.092 1.00 84.62 206 GLU A N 1
ATOM 1687 C CA . GLU A 1 206 ? -93.183 1.595 109.369 1.00 84.62 206 GLU A CA 1
ATOM 1688 C C . GLU A 1 206 ? -94.616 1.118 109.644 1.00 84.62 206 GLU A C 1
ATOM 1690 O O . GLU A 1 206 ? -95.270 1.633 110.548 1.00 84.62 206 GLU A O 1
ATOM 1695 N N . GLN A 1 207 ? -95.075 0.073 108.950 1.00 85.31 207 GLN A N 1
ATOM 1696 C CA . GLN A 1 207 ? -96.378 -0.540 109.194 1.00 85.31 207 GLN A CA 1
ATOM 1697 C C . GLN A 1 207 ? -96.449 -1.199 110.579 1.00 85.31 207 GLN A C 1
ATOM 1699 O O . GLN A 1 207 ? -97.368 -0.918 111.341 1.00 85.31 207 GLN A O 1
ATOM 1704 N N . LEU A 1 208 ? -95.426 -1.964 110.977 1.00 83.12 208 LEU A N 1
ATOM 1705 C CA . LEU A 1 208 ? -95.314 -2.511 112.337 1.00 83.12 208 LEU A CA 1
ATOM 1706 C C . LEU A 1 208 ? -95.233 -1.417 113.412 1.00 83.12 208 LEU A C 1
ATOM 1708 O O . LEU A 1 208 ? -95.737 -1.588 114.523 1.00 83.12 208 LEU A O 1
ATOM 1712 N N . LYS A 1 209 ? -94.586 -0.288 113.112 1.00 83.00 209 LYS A N 1
ATOM 1713 C CA . LYS A 1 209 ? -94.525 0.871 114.009 1.00 83.00 209 LYS A CA 1
ATOM 1714 C C . LYS A 1 209 ? -95.891 1.541 114.150 1.00 83.00 209 LYS A C 1
ATOM 1716 O O . LYS A 1 209 ? -96.255 1.891 115.273 1.00 83.00 209 LYS A O 1
ATOM 1721 N N . GLN A 1 210 ? -96.643 1.674 113.057 1.00 84.31 210 GLN A N 1
ATOM 1722 C CA . GLN A 1 210 ? -98.028 2.136 113.087 1.00 84.31 210 GLN A CA 1
ATOM 1723 C C . GLN A 1 210 ? -98.893 1.183 113.921 1.00 84.31 210 GLN A C 1
ATOM 1725 O O . GLN A 1 210 ? -99.565 1.637 114.841 1.00 84.31 210 GLN A O 1
ATOM 1730 N N . ASP A 1 211 ? -98.784 -0.129 113.702 1.00 81.62 211 ASP A N 1
ATOM 1731 C CA . ASP A 1 211 ? -99.504 -1.145 114.478 1.00 81.62 211 ASP A CA 1
ATOM 1732 C C . ASP A 1 211 ? -99.147 -1.089 115.975 1.00 81.62 211 ASP A C 1
ATOM 1734 O O . ASP A 1 211 ? -100.021 -1.188 116.837 1.00 81.62 211 ASP A O 1
ATOM 1738 N N . LEU A 1 212 ? -97.870 -0.883 116.325 1.00 78.62 212 LEU A N 1
ATOM 1739 C CA . LEU A 1 212 ? -97.432 -0.686 117.713 1.00 78.62 212 LEU A CA 1
ATOM 1740 C C . LEU A 1 212 ? -97.975 0.608 118.323 1.00 78.62 212 LEU A C 1
ATOM 1742 O O . LEU A 1 212 ? -98.274 0.646 119.520 1.00 78.62 212 LEU A O 1
ATOM 1746 N N . GLN A 1 213 ? -98.069 1.676 117.535 1.00 81.50 213 GLN A N 1
ATOM 1747 C CA . GLN A 1 213 ? -98.631 2.945 117.976 1.00 81.50 213 GLN A CA 1
ATOM 1748 C C . GLN A 1 213 ? -100.138 2.817 118.201 1.00 81.50 213 GLN A C 1
ATOM 1750 O O . GLN A 1 213 ? -100.616 3.207 119.266 1.00 81.50 213 GLN A O 1
ATOM 1755 N N . ASP A 1 214 ? -100.852 2.163 117.290 1.00 80.38 214 ASP A N 1
ATOM 1756 C CA . ASP A 1 214 ? -102.268 1.831 117.427 1.00 80.38 214 ASP A CA 1
ATOM 1757 C C . ASP A 1 214 ? -102.506 0.911 118.633 1.00 80.38 214 ASP A C 1
ATOM 1759 O O . ASP A 1 214 ? -103.433 1.143 119.412 1.00 80.38 214 ASP A O 1
ATOM 1763 N N . ALA A 1 215 ? -101.636 -0.078 118.865 1.00 76.94 215 ALA A N 1
ATOM 1764 C CA . ALA A 1 215 ? -101.674 -0.939 120.045 1.00 76.94 215 ALA A CA 1
ATOM 1765 C C . ALA A 1 215 ? -101.404 -0.158 121.341 1.00 76.94 215 ALA A C 1
ATOM 1767 O O . ALA A 1 215 ? -102.095 -0.378 122.335 1.00 76.94 215 ALA A O 1
ATOM 1768 N N . ARG A 1 216 ? -100.465 0.799 121.347 1.00 77.50 216 ARG A N 1
ATOM 1769 C CA . ARG A 1 216 ? -100.231 1.712 122.483 1.00 77.50 216 ARG A CA 1
ATOM 1770 C C . ARG A 1 216 ? -101.396 2.662 122.715 1.00 77.50 216 ARG A C 1
ATOM 1772 O O . ARG A 1 216 ? -101.721 2.962 123.860 1.00 77.50 216 ARG A O 1
ATOM 1779 N N . GLU A 1 217 ? -102.029 3.162 121.664 1.00 77.88 217 GLU A N 1
ATOM 1780 C CA . GLU A 1 217 ? -103.224 3.991 121.777 1.00 77.88 217 GLU A CA 1
ATOM 1781 C C . GLU A 1 217 ? -104.430 3.177 122.237 1.00 77.88 217 GLU A C 1
ATOM 1783 O O . GLU A 1 217 ? -105.246 3.688 123.002 1.00 77.88 217 GLU A O 1
ATOM 1788 N N . ALA A 1 218 ? -104.541 1.915 121.824 1.00 74.19 218 ALA A N 1
ATOM 1789 C CA . ALA A 1 218 ? -105.515 0.964 122.340 1.00 74.19 218 ALA A CA 1
ATOM 1790 C C . ALA A 1 218 ? -105.230 0.631 123.813 1.00 74.19 218 ALA A C 1
ATOM 1792 O O . ALA A 1 218 ? -106.159 0.636 124.615 1.00 74.19 218 ALA A O 1
ATOM 1793 N N . GLU A 1 219 ? -103.963 0.450 124.201 1.00 73.31 219 GLU A N 1
ATOM 1794 C CA . GLU A 1 219 ? -103.526 0.292 125.594 1.00 73.31 219 GLU A CA 1
ATOM 1795 C C . GLU A 1 219 ? -103.863 1.545 126.417 1.00 73.31 219 GLU A C 1
ATOM 1797 O O . GLU A 1 219 ? -104.407 1.444 127.515 1.00 73.31 219 GLU A O 1
ATOM 1802 N N . LYS A 1 220 ? -103.611 2.746 125.882 1.00 75.12 220 LYS A N 1
ATOM 1803 C CA . LYS A 1 220 ? -103.931 4.024 126.530 1.00 75.12 220 LYS A CA 1
ATOM 1804 C C . LYS A 1 220 ? -105.439 4.234 126.634 1.00 75.12 220 LYS A C 1
ATOM 1806 O O . LYS A 1 220 ? -105.912 4.623 127.695 1.00 75.12 220 LYS A O 1
ATOM 1811 N N . ARG A 1 221 ? -106.209 3.911 125.589 1.00 71.06 221 ARG A N 1
ATOM 1812 C CA . ARG A 1 221 ? -107.683 3.894 125.613 1.00 71.06 221 ARG A CA 1
ATOM 1813 C C . ARG A 1 221 ? -108.211 2.874 126.620 1.00 71.06 221 ARG A C 1
ATOM 1815 O O . ARG A 1 221 ? -109.163 3.183 127.327 1.00 71.06 221 ARG A O 1
ATOM 1822 N N . ALA A 1 222 ? -107.596 1.698 126.729 1.00 63.81 222 ALA A N 1
ATOM 1823 C CA . ALA A 1 222 ? -107.942 0.688 127.724 1.00 63.81 222 ALA A CA 1
ATOM 1824 C C . ALA A 1 222 ? -107.621 1.165 129.148 1.00 63.81 222 ALA A C 1
ATOM 1826 O O . ALA A 1 222 ? -108.465 1.030 130.028 1.00 63.81 222 ALA A O 1
ATOM 1827 N N . LYS A 1 223 ? -106.465 1.808 129.372 1.00 64.38 223 LYS A N 1
ATOM 1828 C CA . LYS A 1 223 ? -106.115 2.467 130.643 1.00 64.38 223 LYS A CA 1
ATOM 1829 C C . LYS A 1 223 ? -107.089 3.594 130.992 1.00 64.38 223 LYS A C 1
ATOM 1831 O O . LYS A 1 223 ? -107.533 3.667 132.132 1.00 64.38 223 LYS A O 1
ATOM 1836 N N . GLN A 1 224 ? -107.474 4.427 130.026 1.00 60.53 224 GLN A N 1
ATOM 1837 C CA . GLN A 1 224 ? -108.440 5.508 130.236 1.00 60.53 224 GLN A CA 1
ATOM 1838 C C . GLN A 1 224 ? -109.833 4.953 130.589 1.00 60.53 224 GLN A C 1
ATOM 1840 O O . GLN A 1 224 ? -110.446 5.412 131.549 1.00 60.53 224 GLN A O 1
ATOM 1845 N N . LYS A 1 225 ? -110.288 3.903 129.886 1.00 60.47 225 LYS A N 1
ATOM 1846 C CA . LYS A 1 225 ? -111.544 3.189 130.184 1.00 60.47 225 LYS A CA 1
ATOM 1847 C C . LYS A 1 225 ? -111.508 2.457 131.532 1.00 60.47 225 LYS A C 1
ATOM 1849 O O . LYS A 1 225 ? -112.517 2.416 132.225 1.00 60.47 225 LYS A O 1
ATOM 1854 N N . LEU A 1 226 ? -110.358 1.915 131.941 1.00 53.91 226 LEU A N 1
ATOM 1855 C CA . LEU A 1 226 ? -110.167 1.307 133.266 1.00 53.91 226 LEU A CA 1
ATOM 1856 C C . LEU A 1 226 ? -110.261 2.339 134.400 1.00 53.91 226 LEU A C 1
ATOM 1858 O O . LEU A 1 226 ? -110.793 2.024 135.462 1.00 53.91 226 LEU A O 1
ATOM 1862 N N . ILE A 1 227 ? -109.798 3.571 134.173 1.00 58.09 227 ILE A N 1
ATOM 1863 C CA . ILE A 1 227 ? -109.927 4.670 135.143 1.00 58.09 227 ILE A CA 1
ATOM 1864 C C . ILE A 1 227 ? -111.390 5.133 135.261 1.00 58.09 227 ILE A C 1
ATOM 1866 O O . ILE A 1 227 ? -111.852 5.402 136.368 1.00 58.09 227 ILE A O 1
ATOM 1870 N N . GLU A 1 228 ? -112.148 5.153 134.162 1.00 54.16 228 GLU A N 1
ATOM 1871 C CA . GLU A 1 228 ? -113.582 5.490 134.169 1.00 54.16 228 GLU A CA 1
ATOM 1872 C C . GLU A 1 228 ? -114.435 4.454 134.929 1.00 54.16 228 GLU A C 1
ATOM 1874 O O . GLU A 1 228 ? -115.379 4.812 135.636 1.00 54.16 228 GLU A O 1
ATOM 1879 N N . ILE A 1 229 ? -114.063 3.172 134.864 1.00 52.28 229 ILE A N 1
ATOM 1880 C CA . ILE A 1 229 ? -114.812 2.069 135.487 1.00 52.28 229 ILE A CA 1
ATOM 1881 C C . ILE A 1 229 ? -114.479 1.891 136.987 1.00 52.28 229 ILE A C 1
ATOM 1883 O O . ILE A 1 229 ? -115.293 1.361 137.742 1.00 52.28 229 ILE A O 1
ATOM 1887 N N . ALA A 1 230 ? -113.350 2.412 137.485 1.00 41.91 230 ALA A N 1
ATOM 1888 C CA . ALA A 1 230 ? -112.960 2.300 138.901 1.00 41.91 230 ALA A CA 1
ATOM 1889 C C . ALA A 1 230 ? -113.813 3.145 139.883 1.00 41.91 230 ALA A C 1
ATOM 1891 O O . ALA A 1 230 ? -113.609 3.082 141.095 1.00 41.91 230 ALA A O 1
ATOM 1892 N N . SER A 1 231 ? -114.801 3.900 139.387 1.00 36.69 231 SER A N 1
ATOM 1893 C CA . SER A 1 231 ? -115.697 4.756 140.176 1.00 36.69 231 SER A CA 1
ATOM 1894 C C . SER A 1 231 ? -117.134 4.225 140.327 1.00 36.69 231 SER A C 1
ATOM 1896 O O . SER A 1 231 ? -118.059 5.023 140.404 1.00 36.69 231 SER A O 1
ATOM 1898 N N . LYS A 1 232 ? -117.362 2.900 140.404 1.00 32.19 232 LYS A N 1
ATOM 1899 C CA . LYS A 1 232 ? -118.505 2.289 141.137 1.00 32.19 232 LYS A CA 1
ATOM 1900 C C . LYS A 1 232 ? -118.492 0.748 141.104 1.00 32.19 232 LYS A C 1
ATOM 1902 O O . LYS A 1 232 ? -118.642 0.142 140.056 1.00 32.19 232 LYS A O 1
ATOM 1907 N N . SER A 1 233 ? -118.475 0.177 142.313 1.00 22.70 233 SER A N 1
ATOM 1908 C CA . SER A 1 233 ? -119.072 -1.101 142.755 1.00 22.70 233 SER A CA 1
ATOM 1909 C C . SER A 1 233 ? -118.509 -2.470 142.301 1.00 22.70 233 SER A C 1
ATOM 1911 O O . SER A 1 233 ? -118.779 -2.952 141.213 1.00 22.70 233 SER A O 1
ATOM 1913 N N . SER A 1 234 ? -117.859 -3.136 143.273 1.00 22.88 234 SER A N 1
ATOM 1914 C CA . SER A 1 234 ? -118.149 -4.470 143.864 1.00 22.88 234 SER A CA 1
ATOM 1915 C C . SER A 1 234 ? -118.202 -5.788 143.048 1.00 22.88 234 SER A C 1
ATOM 1917 O O . SER A 1 234 ? -119.006 -5.932 142.136 1.00 22.88 234 SER A O 1
ATOM 1919 N N . HIS A 1 235 ? -117.524 -6.798 143.635 1.00 25.38 235 HIS A N 1
ATOM 1920 C CA . HIS A 1 235 ? -117.711 -8.273 143.598 1.00 25.38 235 HIS A CA 1
ATOM 1921 C C . HIS A 1 235 ? -116.916 -9.154 142.588 1.00 25.38 235 HIS A C 1
ATOM 1923 O O . HIS A 1 235 ? -117.253 -9.261 141.420 1.00 25.38 235 HIS A O 1
ATOM 1929 N N . THR A 1 236 ? -115.862 -9.815 143.116 1.00 25.39 236 THR A N 1
ATOM 1930 C CA . THR A 1 236 ? -115.543 -11.283 143.177 1.00 25.39 236 THR A CA 1
ATOM 1931 C C . THR A 1 236 ? -116.308 -12.304 142.292 1.00 25.39 236 THR A C 1
ATOM 1933 O O . THR A 1 236 ? -117.498 -12.091 142.089 1.00 25.39 236 THR A O 1
ATOM 1936 N N . PRO A 1 237 ? -115.846 -13.579 142.131 1.00 43.53 237 PRO A N 1
ATOM 1937 C CA . PRO A 1 237 ? -114.517 -14.188 141.848 1.00 43.53 237 PRO A CA 1
ATOM 1938 C C . PRO A 1 237 ? -114.601 -15.384 140.817 1.00 43.53 237 PRO A C 1
ATOM 1940 O O . PRO A 1 237 ? -115.661 -15.599 140.241 1.00 43.53 237 PRO A O 1
ATOM 1943 N N . LEU A 1 238 ? -113.546 -16.238 140.704 1.00 27.31 238 LEU A N 1
ATOM 1944 C CA . LEU A 1 238 ? -113.480 -17.622 140.105 1.00 27.31 238 LEU A CA 1
ATOM 1945 C C . LEU A 1 238 ? -113.145 -17.690 138.587 1.00 27.31 238 LEU A C 1
ATOM 1947 O O . LEU A 1 238 ? -113.540 -16.802 137.853 1.00 27.31 238 LEU A O 1
ATOM 1951 N N . LYS A 1 239 ? -112.475 -18.693 137.985 1.00 28.33 239 LYS A N 1
ATOM 1952 C CA . LYS A 1 239 ? -111.826 -19.972 138.366 1.00 28.33 239 LYS A CA 1
ATOM 1953 C C . LYS A 1 239 ? -111.018 -20.490 137.143 1.00 28.33 239 LYS A C 1
ATOM 1955 O O . LYS A 1 239 ? -111.376 -20.152 136.025 1.00 28.33 239 LYS A O 1
ATOM 1960 N N . SER A 1 240 ? -109.983 -21.304 137.417 1.00 26.34 240 SER A N 1
ATOM 1961 C CA . SER A 1 240 ? -109.440 -22.503 136.710 1.00 26.34 240 SER A CA 1
ATOM 1962 C C . SER A 1 240 ? -109.738 -22.717 135.206 1.00 26.34 240 SER A C 1
ATOM 1964 O O . SER A 1 240 ? -110.873 -22.552 134.792 1.00 26.34 240 SER A O 1
ATOM 1966 N N . S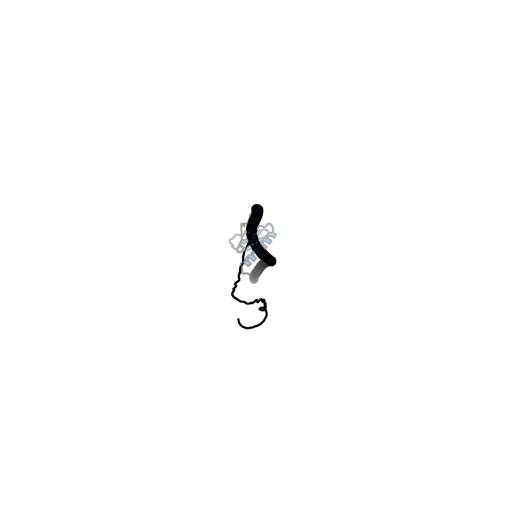ER A 1 241 ? -108.841 -23.219 134.345 1.00 28.08 241 SER A N 1
ATOM 1967 C CA . SER A 1 241 ? -108.169 -24.535 134.421 1.00 28.08 241 SER A CA 1
ATOM 1968 C C . SER A 1 241 ? -107.427 -24.840 133.097 1.00 28.08 241 SER A C 1
ATOM 1970 O O . SER A 1 241 ? -107.990 -24.508 132.064 1.00 28.08 241 SER A O 1
ATOM 1972 N N . THR A 1 242 ? -106.268 -25.535 133.173 1.00 26.64 242 THR A N 1
ATOM 1973 C CA . THR A 1 242 ? -105.775 -26.669 132.316 1.00 26.64 242 THR A CA 1
ATOM 1974 C C . THR A 1 242 ? -105.731 -26.479 130.782 1.00 26.64 242 THR A C 1
ATOM 1976 O O . THR A 1 242 ? -106.607 -25.859 130.216 1.00 26.64 242 THR A O 1
ATOM 1979 N N . ALA A 1 243 ? -104.853 -27.036 129.952 1.00 27.19 243 ALA A N 1
ATOM 1980 C CA . ALA A 1 243 ? -103.975 -28.204 129.957 1.00 27.19 243 ALA A CA 1
ATOM 1981 C C . ALA A 1 243 ? -103.246 -28.150 128.581 1.00 27.19 243 ALA A C 1
ATOM 1983 O O . ALA A 1 243 ? -103.851 -27.736 127.600 1.00 27.19 243 ALA A O 1
ATOM 1984 N N . THR A 1 244 ? -101.937 -28.395 128.517 1.00 26.73 244 THR A N 1
ATOM 1985 C CA . THR A 1 244 ? -101.333 -29.595 127.890 1.00 26.73 244 THR A CA 1
ATOM 1986 C C . THR A 1 244 ? -101.140 -29.548 126.354 1.00 26.73 244 THR A C 1
ATOM 1988 O O . THR A 1 244 ? -102.081 -29.393 125.589 1.00 26.73 244 THR A O 1
ATOM 1991 N N . MET A 1 245 ? -99.862 -29.721 125.982 1.00 43.19 245 MET A N 1
ATOM 1992 C CA . MET A 1 245 ? -99.182 -30.076 124.707 1.00 43.19 245 MET A CA 1
ATOM 1993 C C . MET A 1 245 ? -99.955 -31.092 123.815 1.00 43.19 245 MET A C 1
ATOM 1995 O O . MET A 1 245 ? -100.821 -31.763 124.382 1.00 43.19 245 MET A O 1
ATOM 1999 N N . PRO A 1 246 ? -99.676 -31.300 122.494 1.00 44.72 246 PRO A N 1
ATOM 2000 C CA . PRO A 1 246 ? -98.427 -3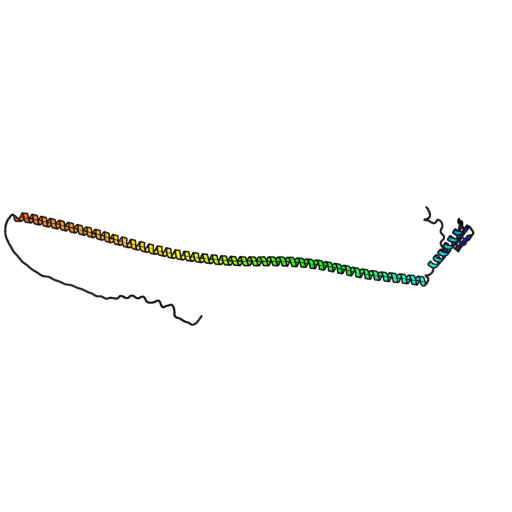1.901 121.931 1.00 44.72 246 PRO A CA 1
ATOM 2001 C C . PRO A 1 246 ? -97.986 -31.337 120.543 1.00 44.72 246 PRO A C 1
ATOM 2003 O O . PRO A 1 246 ? -98.754 -30.624 119.908 1.00 44.72 246 PRO A O 1
ATOM 2006 N N . THR A 1 247 ? -96.724 -31.379 120.084 1.00 32.88 247 THR A N 1
ATOM 2007 C CA . THR A 1 247 ? -95.760 -32.453 119.695 1.00 32.88 247 THR A CA 1
ATOM 2008 C C . THR A 1 247 ? -95.922 -33.005 118.259 1.00 32.88 247 THR A C 1
ATOM 2010 O O . THR A 1 247 ? -97.036 -33.223 117.799 1.00 32.88 247 THR A O 1
ATOM 2013 N N . ASP A 1 248 ? -94.751 -33.273 117.651 1.00 31.20 248 ASP A N 1
ATOM 2014 C CA . ASP A 1 248 ? -94.386 -34.129 116.494 1.00 31.20 248 ASP A CA 1
ATOM 2015 C C . ASP A 1 248 ? -94.251 -33.435 115.110 1.00 31.20 248 ASP A C 1
ATOM 2017 O O . ASP A 1 248 ? -95.210 -32.850 114.623 1.00 31.20 248 ASP A O 1
ATOM 2021 N N . ILE A 1 249 ? -93.059 -33.269 114.481 1.00 37.75 249 ILE A N 1
ATOM 2022 C CA . ILE A 1 249 ? -91.984 -34.217 114.025 1.00 37.75 249 ILE A CA 1
ATOM 2023 C C . ILE A 1 249 ? -92.495 -35.118 112.863 1.00 37.75 249 ILE A C 1
ATOM 2025 O O . ILE A 1 249 ? -93.678 -35.444 112.922 1.00 37.75 249 ILE A O 1
ATOM 2029 N N . PRO A 1 250 ? -91.722 -35.621 111.849 1.00 48.12 250 PRO A N 1
ATOM 2030 C CA . PRO A 1 250 ? -90.311 -35.479 111.379 1.00 48.12 250 PRO A CA 1
ATOM 2031 C C . PRO A 1 250 ? -90.263 -35.083 109.854 1.00 48.12 250 PRO A C 1
ATOM 2033 O O . PRO A 1 250 ? -91.276 -34.647 109.331 1.00 48.12 250 PRO A O 1
ATOM 2036 N N . SER A 1 251 ? -89.211 -35.148 109.014 1.00 33.81 251 SER A N 1
ATOM 2037 C CA . SER A 1 251 ? -88.247 -36.233 108.766 1.00 33.81 251 SER A CA 1
ATOM 2038 C C . SER A 1 251 ? -87.280 -35.905 107.611 1.00 33.81 251 SER A C 1
ATOM 2040 O O . SER A 1 251 ? -87.736 -35.406 106.588 1.00 33.81 251 SER A O 1
ATOM 2042 N N . PHE A 1 252 ? -86.018 -36.340 107.781 1.00 35.25 252 PHE A N 1
ATOM 204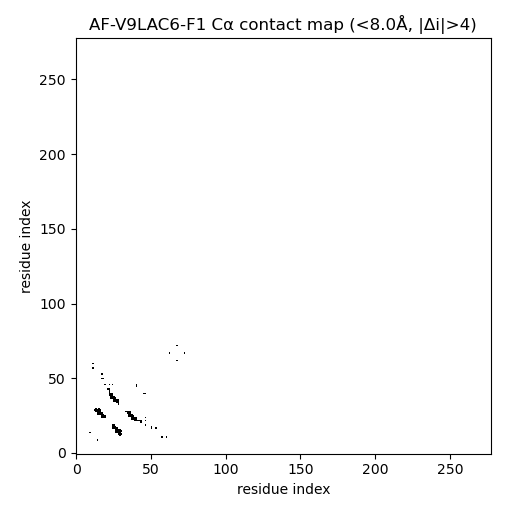3 C CA . PHE A 1 252 ? -85.127 -36.998 106.794 1.00 35.25 252 PHE A CA 1
ATOM 2044 C C . PHE A 1 252 ? -84.620 -36.202 105.567 1.00 35.25 252 PHE A C 1
ATOM 2046 O O . PHE A 1 252 ? -85.347 -35.437 104.959 1.00 35.25 252 PHE A O 1
ATOM 2053 N N . GLU A 1 253 ? -83.394 -36.378 105.064 1.00 32.62 253 GLU A N 1
ATOM 2054 C CA . GLU A 1 253 ? -82.190 -37.105 105.493 1.00 32.62 253 GLU A CA 1
ATOM 2055 C C . GLU A 1 253 ? -81.013 -36.672 104.588 1.00 32.62 253 GLU A C 1
ATOM 2057 O O . GLU A 1 253 ? -81.238 -36.232 103.464 1.00 32.62 253 GLU A O 1
ATOM 2062 N N . ASN A 1 254 ? -79.787 -36.814 105.109 1.00 32.69 254 ASN A N 1
ATOM 2063 C CA . ASN A 1 254 ? -78.552 -37.326 104.482 1.00 32.69 254 ASN A CA 1
ATOM 2064 C C . ASN A 1 254 ? -78.389 -37.281 102.938 1.00 32.69 254 ASN A C 1
ATOM 2066 O O . ASN A 1 254 ? -79.242 -37.721 102.186 1.00 32.69 254 ASN A O 1
ATOM 2070 N N . GLY A 1 255 ? -77.231 -36.933 102.374 1.00 32.72 255 GLY A N 1
ATOM 2071 C CA . GLY A 1 255 ? -75.928 -36.702 102.978 1.00 32.72 255 GLY A CA 1
ATOM 2072 C C . GLY A 1 255 ? -74.801 -36.605 101.939 1.00 32.72 255 GLY A C 1
ATOM 2073 O O . GLY A 1 255 ? -75.006 -36.765 100.742 1.00 32.72 255 GLY A O 1
ATOM 2074 N N . ASN A 1 256 ? -73.612 -36.373 102.495 1.00 33.00 256 ASN A N 1
ATOM 2075 C CA . ASN A 1 256 ? -72.259 -36.664 102.016 1.00 33.00 256 ASN A CA 1
ATOM 2076 C C . ASN A 1 256 ? -71.703 -36.079 100.701 1.00 33.00 256 ASN A C 1
ATOM 2078 O O . ASN A 1 256 ? -71.967 -36.551 99.604 1.00 33.00 256 ASN A O 1
ATOM 2082 N N . PHE A 1 257 ? -70.750 -35.159 100.914 1.00 34.69 257 PHE A N 1
ATOM 2083 C CA . PHE A 1 257 ? -69.341 -35.215 100.486 1.00 34.69 257 PHE A CA 1
ATOM 2084 C C . PHE A 1 257 ? -69.012 -35.768 99.090 1.00 34.69 257 PHE A C 1
ATOM 2086 O O . PHE A 1 257 ? -69.089 -36.970 98.859 1.00 34.69 257 PHE A O 1
ATOM 2093 N N . THR A 1 258 ? -68.341 -34.953 98.271 1.00 31.39 258 THR A N 1
ATOM 2094 C CA . THR A 1 258 ? -66.877 -35.065 98.095 1.00 31.39 258 THR A CA 1
ATOM 2095 C C . THR A 1 258 ? -66.305 -33.891 97.295 1.00 31.39 258 THR A C 1
ATOM 2097 O O . THR A 1 258 ? -66.904 -33.380 96.356 1.00 31.39 258 THR A O 1
ATOM 2100 N N . PHE A 1 259 ? -65.132 -33.461 97.745 1.00 41.28 259 PHE A N 1
ATOM 2101 C CA . PHE A 1 259 ? -64.205 -32.507 97.150 1.00 41.28 259 PHE A CA 1
ATOM 2102 C C . PHE A 1 259 ? -63.177 -33.309 96.341 1.00 41.28 259 PHE A C 1
ATOM 2104 O O . PHE A 1 259 ? -62.668 -34.289 96.884 1.00 41.28 259 PHE A O 1
ATOM 2111 N N . ASP A 1 260 ? -62.824 -32.897 95.119 1.00 34.53 260 ASP A N 1
ATOM 2112 C CA . ASP A 1 260 ? -61.479 -33.178 94.603 1.00 34.53 260 ASP A CA 1
ATOM 2113 C C . ASP A 1 260 ? -60.991 -32.114 93.611 1.00 34.53 260 ASP A C 1
ATOM 2115 O O . ASP A 1 260 ? -61.716 -31.638 92.736 1.00 34.53 260 ASP A O 1
ATOM 2119 N N . PHE A 1 261 ? -59.731 -31.755 93.815 1.00 37.16 261 PHE A N 1
ATOM 2120 C CA . PHE A 1 261 ? -58.904 -30.775 93.129 1.00 37.16 261 PHE A CA 1
ATOM 2121 C C . PHE A 1 261 ? -57.611 -31.501 92.743 1.00 37.16 261 PHE A C 1
ATOM 2123 O O . PHE A 1 261 ? -57.024 -32.147 93.610 1.00 37.16 261 PHE A O 1
ATOM 2130 N N . LYS A 1 262 ? -57.176 -31.366 91.482 1.00 37.59 262 LYS A N 1
ATOM 2131 C CA . LYS A 1 262 ? -55.820 -31.585 90.909 1.00 37.59 262 LYS A CA 1
ATOM 2132 C C . LYS A 1 262 ? -55.965 -31.408 89.391 1.00 37.59 262 LYS A C 1
ATOM 2134 O O . LYS A 1 262 ? -56.898 -31.956 88.820 1.00 37.59 262 LYS A O 1
ATOM 2139 N N . ASP A 1 263 ? -55.202 -30.626 88.637 1.00 45.75 263 ASP A N 1
ATOM 2140 C CA . ASP A 1 263 ? -53.814 -30.158 88.715 1.00 45.75 263 ASP A CA 1
ATOM 2141 C C . ASP A 1 263 ? -52.778 -31.280 88.879 1.00 45.75 263 ASP A C 1
ATOM 2143 O O . ASP A 1 263 ? -52.401 -31.624 89.995 1.00 45.75 263 ASP A O 1
ATOM 2147 N N . THR A 1 264 ? -52.402 -31.873 87.737 1.00 31.95 264 THR A N 1
ATOM 2148 C CA . THR A 1 264 ? -51.143 -32.577 87.398 1.00 31.95 264 THR A CA 1
ATOM 2149 C C . THR A 1 264 ? -51.290 -33.124 85.968 1.00 31.95 264 THR A C 1
ATOM 2151 O O . THR A 1 264 ? -52.320 -33.690 85.621 1.00 31.95 264 THR A O 1
ATOM 2154 N N . ASP A 1 265 ? -50.356 -33.092 85.026 1.00 35.56 265 ASP A N 1
ATOM 2155 C CA . ASP A 1 265 ? -49.050 -32.471 84.813 1.00 35.56 265 ASP A CA 1
ATOM 2156 C C . ASP A 1 265 ? -48.853 -32.650 83.290 1.00 35.56 265 ASP A C 1
ATOM 2158 O O . ASP A 1 265 ? -49.061 -33.731 82.737 1.00 35.56 265 ASP A O 1
ATOM 2162 N N . MET A 1 266 ? -48.562 -31.618 82.503 1.00 50.19 266 MET A N 1
ATOM 2163 C CA . MET A 1 266 ? -47.193 -31.153 82.284 1.00 50.19 266 MET A CA 1
ATOM 2164 C C . MET A 1 266 ? -46.141 -32.283 82.293 1.00 50.19 266 MET A C 1
ATOM 2166 O O . MET A 1 266 ? -45.185 -32.239 83.051 1.00 50.19 266 MET A O 1
ATOM 2170 N N . LYS A 1 267 ? -46.307 -33.313 81.452 1.00 44.16 267 LYS A N 1
ATOM 2171 C CA . LYS A 1 267 ? -45.235 -34.252 81.044 1.00 44.16 267 LYS A CA 1
ATOM 2172 C C . LYS A 1 267 ? -45.581 -34.947 79.720 1.00 44.16 267 LYS A C 1
ATOM 2174 O O . LYS A 1 267 ? -45.689 -36.165 79.625 1.00 44.16 267 LYS A O 1
ATOM 2179 N N . ARG A 1 268 ? -45.788 -34.149 78.667 1.00 42.44 268 ARG A N 1
ATOM 2180 C CA . ARG A 1 268 ? -45.901 -34.652 77.282 1.00 42.44 268 ARG A CA 1
ATOM 2181 C C . ARG A 1 268 ? -44.997 -33.919 76.294 1.00 42.44 268 ARG A C 1
ATOM 2183 O O . ARG A 1 268 ? -45.288 -33.855 75.106 1.00 42.44 268 ARG A O 1
ATOM 2190 N N . LEU A 1 269 ? -43.885 -33.402 76.800 1.00 41.00 269 LEU A N 1
ATOM 2191 C CA . LEU A 1 269 ? -42.683 -33.185 76.012 1.00 41.00 269 LEU A CA 1
ATOM 2192 C C . LEU A 1 269 ? -41.537 -33.905 76.721 1.00 41.00 269 LEU A C 1
ATOM 2194 O O . LEU A 1 269 ? -41.446 -33.853 77.944 1.00 41.00 269 LEU A O 1
ATOM 2198 N N . SER A 1 270 ? -40.688 -34.545 75.926 1.00 42.62 270 SER A N 1
ATOM 2199 C CA . SER A 1 270 ? -39.503 -35.299 76.334 1.00 42.62 270 SER A CA 1
ATOM 2200 C C . SER A 1 270 ? -39.796 -36.613 77.041 1.00 42.62 270 SER A C 1
ATOM 2202 O O . SER A 1 270 ? -39.738 -36.731 78.257 1.00 42.62 270 SER A O 1
ATOM 2204 N N . MET A 1 271 ? -40.055 -37.636 76.242 1.00 40.03 271 MET A N 1
ATOM 2205 C CA . MET A 1 271 ? -38.981 -38.568 75.926 1.00 40.03 271 MET A CA 1
ATOM 2206 C C . MET A 1 271 ? -39.401 -39.290 74.633 1.00 40.03 271 MET A C 1
ATOM 2208 O O . MET A 1 271 ? -40.515 -39.784 74.526 1.00 40.03 271 MET A O 1
ATOM 2212 N N . GLU A 1 272 ? -38.666 -39.125 73.535 1.00 39.59 272 GLU A N 1
ATOM 2213 C CA . GLU A 1 272 ? -37.478 -39.955 73.325 1.00 39.59 272 GLU A CA 1
ATOM 2214 C C . GLU A 1 272 ? -37.974 -41.391 73.077 1.00 39.59 272 GLU A C 1
ATOM 2216 O O . GLU A 1 272 ? -38.571 -42.027 73.930 1.00 39.59 272 GLU A O 1
ATOM 2221 N N . ILE A 1 273 ? -37.829 -41.967 71.901 1.00 41.41 273 ILE A N 1
ATOM 2222 C CA . ILE A 1 273 ? -36.821 -41.758 70.879 1.00 41.41 273 ILE A CA 1
ATOM 2223 C C . ILE A 1 273 ? -37.268 -42.635 69.710 1.00 41.41 273 ILE A C 1
ATOM 2225 O O . ILE A 1 273 ? -38.120 -43.499 69.897 1.00 41.41 273 ILE A O 1
ATOM 2229 N N . GLU A 1 274 ? -36.697 -42.398 68.534 1.00 45.12 274 GLU A N 1
ATOM 2230 C CA . GLU A 1 274 ? -36.504 -43.412 67.496 1.00 45.12 274 GLU A CA 1
ATOM 2231 C C . GLU A 1 274 ? -37.559 -44.526 67.391 1.00 45.12 274 GLU A C 1
ATOM 2233 O O . GLU A 1 274 ? -37.554 -45.493 68.148 1.00 45.12 274 GLU A O 1
ATOM 2238 N N . LYS A 1 275 ? -38.276 -44.558 66.279 1.00 41.38 275 LYS A N 1
ATOM 2239 C CA . LYS A 1 275 ? -37.812 -45.384 65.163 1.00 41.38 275 LYS A CA 1
ATOM 2240 C C . LYS A 1 275 ? -38.906 -45.510 64.127 1.00 41.38 275 LYS A C 1
ATOM 2242 O O . LYS A 1 275 ? -40.060 -45.780 64.426 1.00 41.38 275 LYS A O 1
ATOM 2247 N N . GLU A 1 276 ? -38.400 -45.489 62.907 1.00 43.34 276 GLU A N 1
ATOM 2248 C CA . GLU A 1 276 ? -38.880 -46.287 61.794 1.00 43.34 276 GLU A CA 1
ATOM 2249 C C . GLU A 1 276 ? -40.108 -45.793 61.027 1.00 43.34 276 GLU A C 1
ATOM 2251 O O . GLU A 1 276 ? -41.250 -46.091 61.357 1.00 43.34 276 GLU A O 1
ATOM 2256 N N . LYS A 1 277 ? -39.758 -45.260 59.846 1.00 45.66 277 LYS A N 1
ATOM 2257 C CA . LYS A 1 277 ? -40.383 -45.498 58.532 1.00 45.66 277 LYS A CA 1
ATOM 2258 C C . LYS A 1 277 ? -41.413 -44.465 58.086 1.00 45.66 277 LYS A C 1
ATOM 2260 O O . LYS A 1 277 ? -42.611 -44.714 58.153 1.00 45.66 277 LYS A O 1
ATOM 2265 N N . ALA A 1 278 ? -40.932 -43.377 57.488 1.00 42.16 278 ALA A N 1
ATOM 2266 C CA . ALA A 1 278 ? -40.886 -43.193 56.027 1.00 42.16 278 ALA A CA 1
ATOM 2267 C C . ALA A 1 278 ? -40.460 -41.759 55.696 1.00 42.16 278 ALA A C 1
ATOM 2269 O O . ALA A 1 278 ? -40.967 -40.834 56.366 1.00 42.16 278 ALA A O 1
#

Solvent-accessible surface area (backbone atoms only — not comparable to full-atom values): 16703 Å² total; per-residue (Å²): 144,69,88,88,60,79,93,73,86,80,59,76,92,47,51,63,49,77,54,69,57,79,45,42,36,37,44,32,42,53,54,84,87,52,75,68,47,71,50,73,47,99,44,53,69,54,54,55,51,54,50,52,51,49,52,56,51,47,52,53,54,54,52,73,73,44,80,74,53,72,68,58,49,50,53,54,48,51,54,48,50,52,50,51,50,53,48,54,52,51,53,51,51,52,51,52,52,48,55,48,54,52,50,51,51,53,48,52,54,49,51,54,50,49,50,52,54,50,54,52,51,50,53,50,50,53,51,48,51,55,50,52,55,51,49,52,56,49,50,54,52,50,52,53,52,51,53,51,51,51,52,50,52,50,53,50,52,53,52,52,52,50,51,51,52,50,48,56,50,48,51,49,53,50,51,53,48,52,54,48,55,50,52,51,52,54,50,50,54,49,50,50,52,52,49,52,51,49,50,50,50,49,52,54,50,52,50,52,49,49,52,51,48,52,49,49,49,49,50,48,51,48,52,53,52,51,61,66,56,74,77,68,84,89,82,88,86,92,78,88,80,90,79,85,87,87,89,84,89,90,82,88,78,89,83,81,89,86,87,90,87,77,91,86,73,101,73,88,72,89,77,86,72,89,82,88,89,132

InterPro domains:
  IPR000299 FERM domain [PS50057] (1-65)
  IPR011174 Ezrin/radixin/moesin [PTHR23281] (3-277)
  IPR011993 PH-like domain superfamily [G3DSA:2.30.29.30] (1-66)
  IPR018980 FERM, C-terminal PH-like domain [PF09380] (6-67)
  IPR018980 FERM, C-terminal PH-like domain [SM01196] (1-69)
  IPR046810 Ezrin/radixin/moesin, alpha-helical domain [PF20492] (100-219)

Foldseek 3Di:
DPPPDDPDDDDLVQFDDWDADFQKTWTHTPDPPDDIDIDGDPGPVVSVVVVVCSVVVSVVVVQVPDPDDPVVVVVVVVVVVVVVVVVVVVVVVVVVVVVVVVVVVVVVVVVVVVVVVVVVVVVVVVVVVVVVVVVVVVVVVVVVVVVVVVVVVVVVVVVVVVVVVVVVVVVVVVVVVVVVVVVVVVVVVVVVVVVVVVVVVVVVVVVVVVVVVVVVVVVVVVVVVVVVVVPDDDDDDDDDDDDDDDDDDDDDDDDDDDDDDDDDDDDPPDDDDDDDDD

Sequence (278 aa):
SSDLTPKISFPWNEIRNISYSDKEFAIKPLDKKTEVFKFNSSKLRVNKLILQLCIGNHDLFMRRRRVDSLEVQQMKSQAREEKARKQLERHRLCREKQLREDAERARDDLERRLLQLQDEAQLANEALLRSEETADLLAEKAQIAEEEAKLLAQKAAEAEQEMQRLQVTALRTEEEKRLMEQKVLEAEVLALKMAEESERRATEAEQLKQDLQDAREAEKRAKQKLIEIASKSSHTPLKSSTATMPT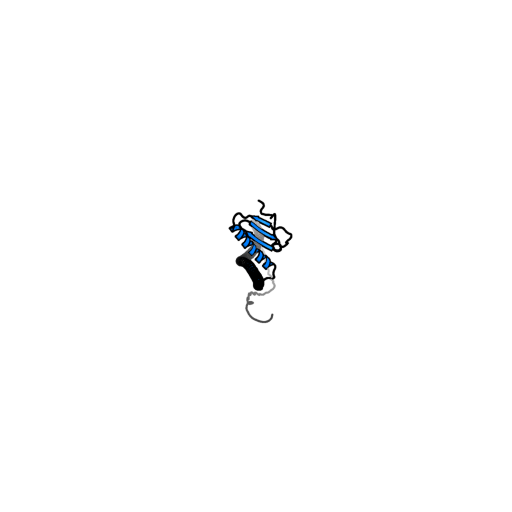DIPSFENGNFTFDFKDTDMKRLSMEIEKEKA

Radius of gyration: 88.72 Å; Cα contacts (8 Å, |Δi|>4): 67; chains: 1; bounding box: 162×76×223 Å

Nearest PDB structures (foldseek):
  1isn-assembly1_A  TM=9.210E-01  e=7.856E-11  Mus musculus
  8cit-assembly1_A  TM=9.217E-01  e=2.278E-09  Homo sapiens
  8cis-assembly1_A  TM=9.139E-01  e=2.990E-08  Homo sapiens
  2i1k-assembly1_A  TM=9.242E-01  e=3.220E-07  Spodoptera frugiperda